Protein AF-A0A951MUX3-F1 (afdb_monomer)

Structure (mmCIF, N/CA/C/O backbone):
data_AF-A0A951MUX3-F1
#
_entry.id   AF-A0A951MUX3-F1
#
loop_
_atom_site.group_PDB
_atom_site.id
_atom_site.type_symbol
_atom_site.label_atom_id
_atom_site.label_alt_id
_atom_site.label_comp_id
_atom_site.label_asym_id
_atom_site.label_entity_id
_atom_site.label_seq_id
_atom_site.pdbx_PDB_ins_code
_atom_site.Cartn_x
_atom_site.Cartn_y
_atom_site.Cartn_z
_atom_site.occupancy
_atom_site.B_iso_or_equiv
_atom_site.auth_seq_id
_atom_site.auth_comp_id
_atom_site.auth_asym_id
_atom_site.auth_atom_id
_atom_site.pdbx_PDB_model_num
ATOM 1 N N . MET A 1 1 ? -2.150 24.973 8.796 1.00 54.66 1 MET A N 1
ATOM 2 C CA . MET A 1 1 ? -2.789 24.234 7.684 1.00 54.66 1 MET A CA 1
ATOM 3 C C . MET A 1 1 ? -3.829 23.296 8.290 1.00 54.66 1 MET A C 1
ATOM 5 O O . MET A 1 1 ? -3.521 22.700 9.310 1.00 54.66 1 MET A O 1
ATOM 9 N N . THR A 1 2 ? -5.065 23.242 7.786 1.00 74.38 2 THR A N 1
ATOM 10 C CA . THR A 1 2 ? -6.092 22.320 8.317 1.00 74.38 2 THR A CA 1
ATOM 11 C C . THR A 1 2 ? -5.824 20.893 7.819 1.00 74.38 2 THR A C 1
ATOM 13 O O . THR A 1 2 ? -5.332 20.745 6.703 1.00 74.38 2 THR A O 1
ATOM 16 N N . ALA A 1 3 ? -6.151 19.857 8.604 1.00 73.88 3 ALA A N 1
ATOM 17 C CA . ALA A 1 3 ? -5.899 18.445 8.256 1.00 73.88 3 ALA A CA 1
ATOM 18 C C . ALA A 1 3 ? -6.408 18.071 6.847 1.00 73.88 3 ALA A C 1
ATOM 20 O O . ALA A 1 3 ? -5.709 17.445 6.061 1.00 73.88 3 ALA A O 1
ATOM 21 N N . THR A 1 4 ? -7.578 18.581 6.456 1.00 78.62 4 THR A N 1
ATOM 22 C CA . THR A 1 4 ? -8.155 18.387 5.115 1.00 78.62 4 THR A CA 1
ATOM 23 C C . THR A 1 4 ? -7.270 18.913 3.981 1.00 78.62 4 THR A C 1
ATOM 25 O O . THR A 1 4 ? -7.196 18.289 2.926 1.00 78.62 4 THR A O 1
ATOM 28 N N . LYS A 1 5 ? -6.585 20.050 4.175 1.00 85.00 5 LYS A N 1
ATOM 29 C CA . LYS A 1 5 ? -5.675 20.598 3.157 1.00 85.00 5 LYS A CA 1
ATOM 30 C C . LYS A 1 5 ? -4.464 19.694 2.965 1.00 85.00 5 LYS A C 1
ATOM 32 O O . LYS A 1 5 ? -4.023 19.523 1.837 1.00 85.00 5 LYS A O 1
ATOM 37 N N . LEU A 1 6 ? -3.952 19.110 4.049 1.00 86.25 6 LEU A N 1
ATOM 38 C CA . LEU A 1 6 ? -2.841 18.172 3.959 1.00 86.25 6 LEU A CA 1
ATOM 39 C C . LEU A 1 6 ? -3.254 16.892 3.229 1.00 86.25 6 LEU A C 1
ATOM 41 O O . LEU A 1 6 ? -2.537 16.480 2.321 1.00 86.25 6 LEU A O 1
ATOM 45 N N . ILE A 1 7 ? -4.428 16.337 3.559 1.00 87.44 7 ILE A N 1
ATOM 46 C CA . ILE A 1 7 ? -4.992 15.175 2.858 1.00 87.44 7 ILE A CA 1
ATOM 47 C C . ILE A 1 7 ? -5.084 15.453 1.355 1.00 87.44 7 ILE A C 1
ATOM 49 O O . ILE A 1 7 ? -4.588 14.668 0.555 1.00 87.44 7 ILE A O 1
ATOM 53 N N . ALA A 1 8 ? -5.629 16.604 0.958 1.00 90.25 8 ALA A N 1
ATOM 54 C CA . ALA A 1 8 ? -5.715 16.968 -0.454 1.00 90.25 8 ALA A CA 1
ATOM 55 C C . ALA A 1 8 ? -4.331 17.060 -1.125 1.00 90.25 8 ALA A C 1
ATOM 57 O O . ALA A 1 8 ? -4.140 16.515 -2.210 1.00 90.25 8 ALA A O 1
ATOM 58 N N . ILE A 1 9 ? -3.355 17.711 -0.479 1.00 92.38 9 ILE A N 1
ATOM 59 C CA . ILE A 1 9 ? -1.997 17.874 -1.024 1.00 92.38 9 ILE A CA 1
ATOM 60 C C . ILE A 1 9 ? -1.320 16.516 -1.229 1.00 92.38 9 ILE A C 1
ATOM 62 O O . ILE A 1 9 ? -0.823 16.251 -2.323 1.00 92.38 9 ILE A O 1
ATOM 66 N N . ARG A 1 10 ? -1.319 15.640 -0.217 1.00 93.06 10 ARG A N 1
ATOM 67 C CA . ARG A 1 10 ? -0.685 14.316 -0.328 1.00 93.06 10 ARG A CA 1
ATOM 68 C C . ARG A 1 10 ? -1.379 13.455 -1.392 1.00 93.06 10 ARG A C 1
ATOM 70 O O . ARG A 1 10 ? -0.703 12.863 -2.226 1.00 93.06 10 ARG A O 1
ATOM 77 N N . THR A 1 11 ? -2.715 13.485 -1.469 1.00 94.00 11 THR A N 1
ATOM 78 C CA . THR A 1 11 ? -3.472 12.791 -2.523 1.00 94.00 11 THR A CA 1
ATOM 79 C C . THR A 1 11 ? -3.066 13.281 -3.914 1.00 94.00 11 THR A C 1
ATOM 81 O O . THR A 1 11 ? -2.814 12.460 -4.791 1.00 94.00 11 THR A O 1
ATOM 84 N N . VAL A 1 12 ? -2.932 14.595 -4.122 1.00 96.00 12 VAL A N 1
ATOM 85 C CA . VAL A 1 12 ? -2.476 15.153 -5.408 1.00 96.00 12 VAL A CA 1
ATOM 86 C C . VAL A 1 12 ? -1.049 14.711 -5.739 1.00 96.00 12 VAL A C 1
ATOM 88 O O . VAL A 1 12 ? -0.798 14.313 -6.873 1.00 96.00 12 VAL A O 1
ATOM 91 N N . ILE A 1 13 ? -0.129 14.722 -4.768 1.00 97.00 13 ILE A N 1
ATOM 92 C CA . ILE A 1 13 ? 1.251 14.241 -4.960 1.00 97.00 13 ILE A CA 1
ATOM 93 C C . ILE A 1 13 ? 1.254 12.771 -5.390 1.00 97.00 13 ILE A C 1
ATOM 95 O O . ILE A 1 13 ? 1.943 12.411 -6.344 1.00 97.00 13 ILE A O 1
ATOM 99 N N . ALA A 1 14 ? 0.472 11.921 -4.725 1.00 97.19 14 ALA A N 1
ATOM 100 C CA . ALA A 1 14 ? 0.417 10.504 -5.055 1.00 97.19 14 ALA A CA 1
ATOM 101 C C . ALA A 1 14 ? -0.244 10.233 -6.416 1.00 97.19 14 ALA A C 1
ATOM 103 O O . ALA A 1 14 ? 0.233 9.374 -7.155 1.00 97.19 14 ALA A O 1
ATOM 104 N N . LEU A 1 15 ? -1.291 10.980 -6.784 1.00 97.69 15 LEU A N 1
ATOM 105 C CA . LEU A 1 15 ? -1.901 10.900 -8.117 1.00 97.69 15 LEU A CA 1
ATOM 106 C C . LEU A 1 15 ? -0.944 11.384 -9.209 1.00 97.69 15 LEU A C 1
ATOM 108 O O . LEU A 1 15 ? -0.840 10.747 -10.253 1.00 97.69 15 LEU A O 1
ATOM 112 N N . ALA A 1 16 ? -0.200 12.465 -8.965 1.00 97.94 16 ALA A N 1
ATOM 113 C CA . ALA A 1 16 ? 0.865 12.894 -9.865 1.00 97.94 16 ALA A CA 1
ATOM 114 C C . ALA A 1 16 ? 1.928 11.794 -10.006 1.00 97.94 16 ALA A C 1
ATOM 116 O O . ALA A 1 16 ? 2.340 11.489 -11.122 1.00 97.94 16 ALA A O 1
ATOM 117 N N . GLY A 1 17 ? 2.300 11.139 -8.901 1.00 98.19 17 GLY A N 1
ATOM 118 C CA . GLY A 1 17 ? 3.167 9.961 -8.902 1.00 98.19 17 GLY A CA 1
ATOM 119 C C . GLY A 1 17 ? 2.631 8.82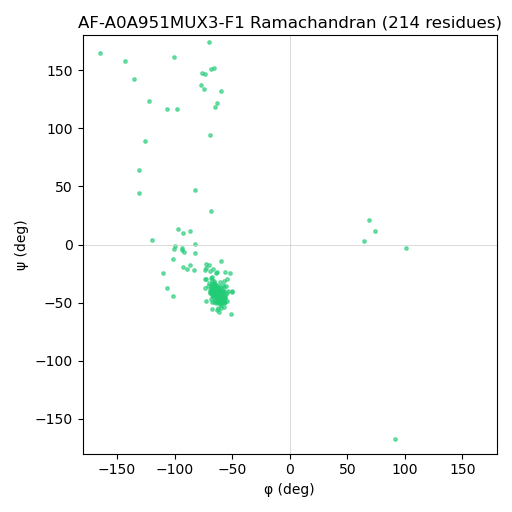8 -9.773 1.00 98.19 17 GLY A C 1
ATOM 120 O O . GLY A 1 17 ? 3.374 8.294 -10.589 1.00 98.19 17 GLY A O 1
ATOM 121 N N . ALA A 1 18 ? 1.341 8.508 -9.664 1.00 98.19 18 ALA A N 1
ATOM 122 C CA . ALA A 1 18 ? 0.678 7.502 -10.491 1.00 98.19 18 ALA A CA 1
ATOM 123 C C . ALA A 1 18 ? 0.702 7.861 -11.990 1.00 98.19 18 ALA A C 1
ATOM 125 O O . ALA A 1 18 ? 1.036 7.015 -12.818 1.00 98.19 18 ALA A O 1
ATOM 126 N N . CYS A 1 19 ? 0.416 9.117 -12.346 1.00 98.19 19 CYS A N 1
ATOM 127 C CA . CYS A 1 19 ? 0.498 9.587 -13.731 1.00 98.19 19 CYS A CA 1
ATOM 128 C C . CYS A 1 19 ? 1.931 9.507 -14.273 1.00 98.19 19 CYS A C 1
ATOM 130 O O . CYS A 1 19 ? 2.145 8.989 -15.366 1.00 98.19 19 CYS A O 1
ATOM 132 N N . VAL A 1 20 ? 2.911 9.982 -13.497 1.00 98.19 20 VAL A N 1
ATOM 133 C CA . VAL A 1 20 ? 4.338 9.929 -13.852 1.00 98.19 20 VAL A CA 1
ATOM 134 C C . VAL A 1 20 ? 4.804 8.485 -14.027 1.00 98.19 20 VAL A C 1
ATOM 136 O O . VAL A 1 20 ? 5.550 8.198 -14.961 1.00 98.19 20 VAL A O 1
ATOM 139 N N . TYR A 1 21 ? 4.319 7.565 -13.188 1.00 98.44 21 TYR A N 1
ATOM 140 C CA . TYR A 1 21 ? 4.677 6.150 -13.255 1.00 98.44 21 TYR A CA 1
ATOM 141 C C . TYR A 1 21 ? 4.372 5.526 -14.623 1.00 98.44 21 TYR A C 1
ATOM 143 O O . TYR A 1 21 ? 5.135 4.699 -15.116 1.00 98.44 21 TYR A O 1
ATOM 151 N N . LEU A 1 22 ? 3.266 5.937 -15.247 1.00 97.38 22 LEU A N 1
ATOM 152 C CA . LEU A 1 22 ? 2.794 5.396 -16.521 1.00 97.38 22 LEU A CA 1
ATOM 153 C C . LEU A 1 22 ? 3.475 6.010 -17.757 1.00 97.38 22 LEU A C 1
ATOM 155 O O . LEU A 1 22 ? 3.254 5.515 -18.858 1.00 97.38 22 LEU A O 1
ATOM 159 N N . ILE A 1 23 ? 4.297 7.060 -17.611 1.00 97.88 23 ILE A N 1
ATOM 160 C CA . ILE A 1 23 ? 4.944 7.731 -18.755 1.00 97.88 23 ILE A CA 1
ATOM 161 C C . ILE A 1 23 ? 5.974 6.813 -19.422 1.00 97.88 23 ILE A C 1
ATOM 163 O O . ILE A 1 23 ? 6.000 6.683 -20.643 1.00 97.88 23 ILE A O 1
ATOM 167 N N . SER A 1 24 ? 6.858 6.205 -18.629 1.00 96.81 24 SER A N 1
ATOM 168 C CA . SER A 1 24 ? 7.852 5.240 -19.105 1.00 96.81 24 SER A CA 1
ATOM 169 C C . SER A 1 24 ? 8.446 4.451 -17.932 1.00 96.81 24 SER A C 1
ATOM 171 O O . SER A 1 24 ? 8.348 4.901 -16.784 1.00 96.81 24 SER A O 1
ATOM 173 N N . PRO A 1 25 ? 9.132 3.318 -18.183 1.00 96.25 25 PRO A N 1
ATOM 174 C CA . PRO A 1 25 ? 9.818 2.582 -17.122 1.00 96.25 25 PRO A CA 1
ATOM 175 C C . PRO A 1 25 ? 10.852 3.421 -16.360 1.00 96.25 25 PRO A C 1
ATOM 177 O O . PRO A 1 25 ? 11.010 3.231 -15.159 1.00 96.25 25 PRO A O 1
ATOM 180 N N . ALA A 1 26 ? 11.499 4.399 -17.006 1.00 95.56 26 ALA A N 1
ATOM 181 C CA . ALA A 1 26 ? 12.424 5.310 -16.330 1.00 95.56 26 ALA A CA 1
ATOM 182 C C . ALA A 1 26 ? 11.703 6.243 -15.338 1.00 95.56 26 ALA A C 1
ATOM 184 O O . ALA A 1 26 ? 12.148 6.426 -14.203 1.00 95.56 26 ALA A O 1
ATOM 185 N N . TYR A 1 27 ? 10.546 6.786 -15.731 1.00 97.88 27 TYR A N 1
ATOM 186 C CA . TYR A 1 27 ? 9.738 7.649 -14.864 1.00 97.88 27 TYR A CA 1
ATOM 187 C C . TYR A 1 27 ? 9.013 6.885 -13.744 1.00 97.88 27 TYR A C 1
ATOM 189 O O . TYR A 1 27 ? 8.646 7.499 -12.741 1.00 97.88 27 TYR A O 1
ATOM 197 N N . ALA A 1 28 ? 8.879 5.558 -13.839 1.00 97.88 28 ALA A N 1
ATOM 198 C CA . ALA A 1 28 ? 8.331 4.718 -12.770 1.00 97.88 28 ALA A CA 1
ATOM 199 C C . ALA A 1 28 ? 9.070 4.891 -11.431 1.00 97.88 28 ALA A C 1
ATOM 201 O O . ALA A 1 28 ? 8.433 4.917 -10.374 1.00 97.88 28 ALA A O 1
ATOM 202 N N . LEU A 1 29 ? 10.392 5.107 -11.466 1.00 97.81 29 LEU A N 1
ATOM 203 C CA . LEU A 1 29 ? 11.191 5.405 -10.272 1.00 97.81 29 LEU A CA 1
ATOM 204 C C . LEU A 1 29 ? 10.756 6.717 -9.605 1.00 97.81 29 LEU A C 1
ATOM 206 O O . LEU A 1 29 ? 10.575 6.773 -8.391 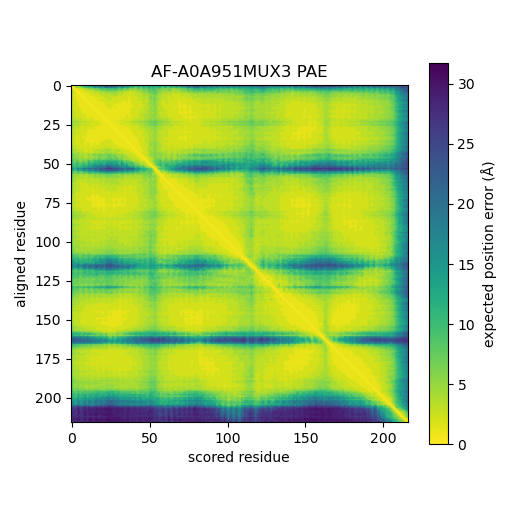1.00 97.81 29 LEU A O 1
ATOM 210 N N . LEU A 1 30 ? 10.523 7.771 -10.390 1.00 98.25 30 LEU A N 1
ATOM 211 C CA . LEU A 1 30 ? 10.003 9.031 -9.859 1.00 98.25 30 LEU A CA 1
ATOM 212 C C . LEU A 1 30 ? 8.568 8.863 -9.340 1.00 98.25 30 LEU A C 1
ATOM 214 O O . LEU A 1 30 ? 8.233 9.383 -8.276 1.00 98.25 30 LEU A O 1
ATOM 218 N N . GLY A 1 31 ? 7.737 8.094 -10.047 1.00 98.25 31 GLY A N 1
ATOM 219 C CA . GLY A 1 31 ? 6.368 7.796 -9.631 1.00 98.25 31 GLY A CA 1
ATOM 220 C C . GLY A 1 31 ? 6.299 7.118 -8.259 1.00 98.25 31 GLY A C 1
ATOM 221 O O . GLY A 1 31 ? 5.536 7.556 -7.392 1.00 98.25 31 GLY A O 1
ATOM 222 N N . ILE A 1 32 ? 7.139 6.102 -8.020 1.00 97.94 32 ILE A N 1
ATOM 223 C CA . ILE A 1 32 ? 7.185 5.425 -6.716 1.00 97.94 32 ILE A CA 1
ATOM 224 C C . ILE A 1 32 ? 7.791 6.310 -5.618 1.00 97.94 32 ILE A C 1
ATOM 226 O O . ILE A 1 32 ? 7.330 6.262 -4.477 1.00 97.94 32 ILE A O 1
ATOM 230 N N . LEU A 1 33 ? 8.760 7.171 -5.949 1.00 97.94 33 LEU A N 1
ATOM 231 C CA . LEU A 1 33 ? 9.311 8.150 -5.007 1.00 97.94 33 LEU A CA 1
ATOM 232 C C . LEU A 1 33 ? 8.258 9.172 -4.562 1.00 97.94 33 LEU A C 1
ATOM 234 O O . LEU A 1 33 ? 8.187 9.492 -3.377 1.00 97.94 33 LEU A O 1
ATOM 238 N N . LEU A 1 34 ? 7.404 9.644 -5.473 1.00 98.06 34 LEU A N 1
ATOM 239 C CA . LEU A 1 34 ? 6.299 10.550 -5.140 1.00 98.06 34 LEU A CA 1
ATOM 240 C C . LEU A 1 34 ? 5.253 9.873 -4.241 1.00 98.06 34 LEU A C 1
ATOM 242 O O . LEU A 1 34 ? 4.793 10.486 -3.275 1.00 98.06 34 LEU A O 1
ATOM 246 N N . LEU A 1 35 ? 4.927 8.599 -4.488 1.00 97.38 35 LEU A N 1
ATOM 247 C CA . LEU A 1 35 ? 4.067 7.820 -3.588 1.00 97.38 35 LEU A CA 1
ATOM 248 C C . LEU A 1 35 ? 4.691 7.667 -2.193 1.00 97.38 35 LEU A C 1
ATOM 250 O O . LEU A 1 35 ? 4.012 7.862 -1.179 1.00 97.38 35 LEU A O 1
ATOM 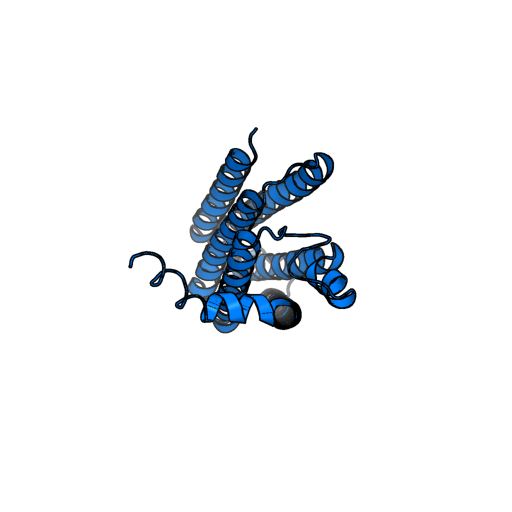254 N N . ALA A 1 36 ? 5.982 7.332 -2.132 1.00 95.81 36 ALA A N 1
ATOM 255 C CA . ALA A 1 36 ? 6.709 7.210 -0.873 1.00 95.81 36 ALA A CA 1
ATOM 256 C C . ALA A 1 36 ? 6.718 8.546 -0.115 1.00 95.81 36 ALA A C 1
ATOM 258 O O . ALA A 1 36 ? 6.416 8.576 1.076 1.00 95.81 36 ALA A O 1
ATOM 259 N N . PHE A 1 37 ? 6.967 9.657 -0.811 1.00 95.56 37 PHE A N 1
ATOM 260 C CA . PHE A 1 37 ? 6.942 10.998 -0.232 1.00 95.56 37 PHE A CA 1
ATOM 261 C C . PHE A 1 37 ? 5.557 11.375 0.310 1.00 95.56 37 PHE A C 1
ATOM 263 O O . PHE A 1 37 ? 5.450 11.824 1.450 1.00 95.56 37 PHE A O 1
ATOM 270 N N . SER A 1 38 ? 4.486 11.111 -0.446 1.00 94.31 38 SER A N 1
ATOM 271 C CA . SER A 1 38 ? 3.105 11.288 0.027 1.00 94.31 38 SER A CA 1
ATOM 272 C C . SER A 1 38 ? 2.826 10.491 1.308 1.00 94.31 38 SER A C 1
ATOM 274 O O . SER A 1 38 ? 2.219 11.010 2.243 1.00 94.31 38 SER A O 1
ATOM 276 N N . THR A 1 39 ? 3.288 9.240 1.366 1.00 91.06 39 THR A N 1
ATOM 277 C CA . THR A 1 39 ? 3.104 8.359 2.534 1.00 91.06 39 THR A CA 1
ATOM 278 C C . THR A 1 39 ? 3.915 8.839 3.744 1.00 91.06 39 THR A C 1
ATOM 280 O O . THR A 1 39 ? 3.462 8.739 4.881 1.00 91.06 39 THR A O 1
ATOM 283 N N . LEU A 1 40 ? 5.110 9.391 3.523 1.00 91.06 40 LEU A N 1
ATOM 284 C CA . LEU A 1 40 ? 5.930 9.964 4.592 1.00 91.06 40 LEU A CA 1
ATOM 285 C C . LEU A 1 40 ? 5.285 11.215 5.195 1.00 91.06 40 LEU A C 1
ATOM 287 O O . LEU A 1 40 ? 5.293 11.366 6.415 1.00 91.06 40 LEU A O 1
ATOM 291 N N . ILE A 1 41 ? 4.705 12.086 4.363 1.00 90.62 41 ILE A N 1
ATOM 292 C CA . ILE A 1 41 ? 3.978 13.275 4.829 1.00 90.62 41 ILE A CA 1
ATOM 293 C C . ILE A 1 41 ? 2.835 12.879 5.772 1.00 90.62 41 ILE A C 1
ATOM 295 O O . ILE A 1 41 ? 2.701 13.474 6.840 1.00 90.62 41 ILE A O 1
ATOM 299 N N . ASP A 1 42 ? 2.048 11.868 5.395 1.00 86.00 42 ASP A N 1
ATOM 300 C CA . ASP A 1 42 ? 0.984 11.323 6.244 1.00 86.00 42 ASP A CA 1
ATOM 301 C C . ASP A 1 42 ? 1.517 10.836 7.594 1.00 86.00 42 ASP A C 1
ATOM 303 O O . ASP A 1 42 ? 1.031 11.217 8.661 1.00 86.00 42 ASP A O 1
ATOM 307 N N . TRP A 1 43 ? 2.578 10.030 7.549 1.00 83.75 43 TRP A N 1
ATOM 308 C CA . TRP A 1 43 ? 3.151 9.464 8.757 1.00 83.75 43 TRP A CA 1
ATOM 309 C C . TRP A 1 43 ? 3.633 10.544 9.733 1.00 83.75 43 TRP A C 1
ATOM 311 O O . TRP A 1 43 ? 3.404 10.427 10.942 1.00 83.75 43 TRP A O 1
ATOM 321 N N . PHE A 1 44 ? 4.249 11.616 9.224 1.00 83.69 44 PHE A N 1
ATOM 322 C CA . PHE A 1 44 ? 4.632 12.762 10.046 1.00 83.69 44 PHE A CA 1
ATOM 323 C C . PHE A 1 44 ? 3.416 13.476 10.644 1.00 83.69 44 PHE A C 1
ATOM 325 O O . PHE A 1 44 ? 3.422 13.753 11.845 1.00 83.69 44 PHE A O 1
ATOM 332 N N . ASP A 1 45 ? 2.362 13.740 9.867 1.00 79.56 45 ASP A N 1
ATOM 333 C CA . ASP A 1 45 ? 1.153 14.402 10.384 1.00 79.56 45 ASP A CA 1
ATOM 334 C C . ASP A 1 45 ? 0.473 13.586 11.480 1.00 79.56 45 ASP A C 1
ATOM 336 O O . ASP A 1 45 ? 0.115 14.137 12.520 1.00 79.56 45 ASP A O 1
ATOM 340 N N . GLY A 1 46 ? 0.402 12.262 11.316 1.00 74.31 46 GLY A N 1
ATOM 341 C CA . GLY A 1 46 ? -0.124 11.361 12.338 1.00 74.31 46 GLY A CA 1
ATOM 342 C C . GLY A 1 46 ? 0.623 11.468 13.672 1.00 74.31 46 GLY A C 1
ATOM 343 O O . GLY A 1 46 ? -0.006 11.487 14.732 1.00 74.31 46 GLY A O 1
ATOM 344 N N . ILE A 1 47 ? 1.955 11.610 13.636 1.00 75.94 47 ILE A N 1
ATOM 345 C CA . ILE A 1 47 ? 2.778 11.813 14.841 1.00 75.94 47 ILE A CA 1
ATOM 346 C C . ILE A 1 47 ? 2.471 13.170 15.494 1.00 75.94 47 ILE A C 1
ATOM 348 O O . ILE A 1 47 ? 2.312 13.243 16.714 1.00 75.94 47 ILE A O 1
ATOM 352 N N . PHE A 1 48 ? 2.361 14.245 14.710 1.00 73.31 48 PHE A N 1
ATOM 353 C CA . PHE A 1 48 ? 2.068 15.582 15.242 1.00 73.31 48 PHE A CA 1
ATOM 354 C C . PHE A 1 48 ? 0.614 15.739 15.716 1.00 73.31 48 PHE A C 1
ATOM 356 O O . PHE A 1 48 ? 0.347 16.520 16.633 1.00 73.31 48 PHE A O 1
ATOM 363 N N . ALA A 1 49 ? -0.333 15.015 15.121 1.00 69.38 49 ALA A N 1
ATOM 364 C CA . ALA A 1 49 ? -1.742 15.028 15.503 1.00 69.38 49 ALA A CA 1
ATOM 365 C C . ALA A 1 49 ? -1.993 14.280 16.823 1.00 69.38 49 ALA A C 1
ATOM 367 O O . ALA A 1 49 ? -2.786 14.750 17.643 1.00 69.38 49 ALA A O 1
ATOM 368 N N . GLU A 1 50 ? -1.282 13.170 17.069 1.00 66.06 50 GLU A N 1
ATOM 369 C CA . GLU A 1 50 ? -1.336 12.406 18.329 1.00 66.06 50 GLU A CA 1
ATOM 370 C C . GLU A 1 50 ? -0.960 13.289 19.536 1.00 66.06 50 GLU A C 1
ATOM 372 O O . GLU A 1 50 ? -1.581 13.204 20.593 1.00 66.06 50 GLU A O 1
ATOM 377 N N . GLN A 1 51 ? -0.034 14.234 19.346 1.00 62.78 51 GLN A N 1
ATOM 378 C CA . GLN A 1 51 ? 0.382 15.201 20.371 1.00 62.78 51 GLN A CA 1
ATOM 379 C C . GLN A 1 51 ? -0.667 16.285 20.665 1.00 62.78 51 GLN A C 1
ATOM 381 O O . GLN A 1 51 ? -0.612 16.926 21.713 1.00 62.78 51 GLN A O 1
ATOM 386 N N . LYS A 1 52 ? -1.619 16.514 19.752 1.00 61.88 52 LYS A N 1
ATOM 387 C CA . LYS A 1 52 ? -2.611 17.598 19.849 1.00 61.88 52 LYS A CA 1
ATOM 388 C C . LYS A 1 52 ? -3.976 17.146 20.361 1.00 61.88 52 LYS A C 1
ATOM 390 O O . LYS A 1 52 ? -4.852 17.991 20.472 1.00 61.88 52 LYS A O 1
ATOM 395 N N . GLY A 1 53 ? -4.186 15.856 20.644 1.00 58.41 53 GLY A N 1
ATOM 396 C CA . GLY A 1 53 ? -5.364 15.327 21.356 1.00 58.41 53 GLY A CA 1
ATOM 397 C C . GLY A 1 53 ? -6.737 15.485 20.677 1.00 58.41 53 GLY A C 1
ATOM 398 O O . GLY A 1 53 ? -7.747 15.104 21.259 1.00 58.41 53 GLY A O 1
ATOM 399 N N . HIS A 1 54 ? -6.812 16.037 19.464 1.00 51.03 54 HIS A N 1
ATOM 400 C CA . HIS A 1 54 ? -8.070 16.420 18.817 1.00 51.03 54 HIS A CA 1
ATOM 401 C C . HIS A 1 54 ? -8.197 15.772 17.432 1.00 51.03 54 HIS A C 1
ATOM 403 O O . HIS A 1 54 ? -7.834 16.374 16.422 1.00 51.03 54 HIS A O 1
ATOM 409 N N . THR A 1 55 ? -8.763 14.564 17.350 1.00 59.62 55 THR A N 1
ATOM 410 C CA . THR A 1 55 ? -9.162 13.976 16.059 1.00 59.62 55 THR A CA 1
ATOM 411 C C . THR A 1 55 ? -10.652 13.643 16.055 1.00 59.62 55 THR A C 1
ATOM 413 O O . THR A 1 55 ? -11.163 12.939 16.922 1.00 59.62 55 THR A O 1
ATOM 416 N N . LYS A 1 56 ? -11.388 14.192 15.079 1.00 68.69 56 LYS A N 1
ATOM 417 C CA . LYS A 1 56 ? -12.794 13.828 14.854 1.00 68.69 56 LYS A CA 1
ATOM 418 C C . LYS A 1 56 ? -12.840 12.433 14.206 1.00 68.69 56 LYS A C 1
ATOM 420 O O . LYS A 1 56 ? -12.142 12.248 13.206 1.00 68.69 56 LYS A O 1
ATOM 425 N N . PRO A 1 57 ? -13.691 11.494 14.668 1.00 71.94 57 PRO A N 1
ATOM 426 C CA . PRO A 1 57 ? -13.755 10.129 14.127 1.00 71.94 57 PRO A CA 1
ATOM 427 C C . PRO A 1 57 ? -13.952 10.067 12.605 1.00 71.94 57 PRO A C 1
ATOM 429 O O . PRO A 1 57 ? -13.286 9.294 11.921 1.00 71.94 57 PRO A O 1
ATOM 432 N N . PHE A 1 58 ? -14.802 10.943 12.058 1.00 75.94 58 PHE A N 1
ATOM 433 C CA . PHE A 1 58 ? -15.049 11.024 10.616 1.00 75.94 58 PHE A CA 1
ATOM 434 C C . PHE A 1 58 ? -13.835 11.529 9.816 1.00 75.94 58 PHE A C 1
ATOM 436 O O . PHE A 1 58 ? -13.598 11.069 8.704 1.00 75.94 58 PHE A O 1
ATOM 443 N N . GLY A 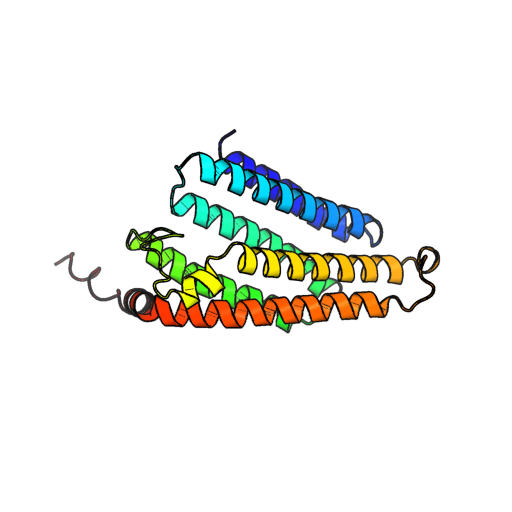1 59 ? -13.030 12.432 10.388 1.00 77.44 59 GLY A N 1
ATOM 444 C CA . GLY A 1 59 ? -11.806 12.918 9.746 1.00 77.44 59 GLY A CA 1
ATOM 445 C C . GLY A 1 59 ? -10.783 11.799 9.549 1.00 77.44 59 GLY A C 1
ATOM 446 O O . GLY A 1 59 ? -10.240 11.664 8.460 1.00 77.44 59 GLY A O 1
ATOM 447 N N . GLY A 1 60 ? -10.603 10.942 10.561 1.00 79.44 60 GLY A N 1
ATOM 448 C CA . GLY A 1 60 ? -9.740 9.760 10.453 1.00 79.44 60 GLY A CA 1
ATOM 449 C C . GLY A 1 60 ? -10.272 8.701 9.480 1.00 79.44 60 GLY A C 1
ATOM 450 O O . GLY A 1 60 ? -9.496 8.009 8.833 1.00 79.44 60 GLY A O 1
ATOM 451 N N . PHE A 1 61 ? -11.594 8.579 9.324 1.00 83.50 61 PHE A N 1
ATOM 452 C CA . PHE A 1 61 ? -12.170 7.710 8.293 1.00 83.50 61 PHE A CA 1
ATOM 453 C C . PHE A 1 61 ? -11.902 8.229 6.873 1.00 83.50 61 PHE A C 1
ATOM 455 O O . PHE A 1 61 ? -11.547 7.440 5.995 1.00 83.50 61 PHE A O 1
ATOM 462 N N . LEU A 1 62 ? -12.055 9.539 6.645 1.00 83.25 62 LEU A N 1
ATOM 463 C CA . LEU A 1 62 ? -11.770 10.160 5.349 1.00 83.25 62 LEU A CA 1
ATOM 464 C C . LEU A 1 62 ? -10.293 10.007 4.968 1.00 83.25 62 LEU A C 1
ATOM 466 O O . LEU A 1 62 ? -9.990 9.682 3.826 1.00 83.25 62 LEU A O 1
ATOM 470 N N . ASP A 1 63 ? -9.406 10.188 5.942 1.00 84.94 63 ASP A N 1
ATOM 471 C CA . ASP A 1 63 ? -7.964 9.993 5.814 1.00 84.94 63 ASP A CA 1
ATOM 472 C C . ASP A 1 63 ? -7.611 8.569 5.345 1.00 84.94 63 ASP A C 1
ATOM 474 O O . ASP A 1 63 ? -7.021 8.386 4.280 1.00 84.94 63 ASP A O 1
ATOM 478 N N . ILE A 1 64 ? -8.122 7.557 6.057 1.00 87.69 64 ILE A N 1
ATOM 479 C CA . ILE A 1 64 ? -7.977 6.138 5.693 1.00 87.69 64 ILE A CA 1
ATOM 480 C C . ILE A 1 64 ? -8.542 5.848 4.295 1.00 87.69 64 ILE A C 1
ATOM 482 O O . ILE A 1 64 ? -7.975 5.053 3.546 1.00 87.69 64 ILE A O 1
ATOM 486 N N . SER A 1 65 ? -9.684 6.447 3.954 1.00 89.38 65 SER A N 1
ATOM 487 C CA . SER A 1 65 ? -10.346 6.216 2.666 1.00 89.38 65 SER A CA 1
ATOM 488 C C . SER A 1 65 ? -9.546 6.817 1.510 1.00 89.38 65 SER A C 1
ATOM 490 O O . SER A 1 65 ? -9.395 6.171 0.475 1.00 89.38 65 SER A O 1
ATOM 492 N N . ALA A 1 66 ? -8.989 8.018 1.691 1.00 89.69 66 ALA A N 1
ATOM 493 C CA . ALA A 1 66 ? -8.129 8.659 0.700 1.00 89.69 66 ALA A CA 1
ATOM 494 C C . ALA A 1 66 ? -6.873 7.819 0.419 1.00 89.69 66 ALA A C 1
ATOM 496 O O . ALA A 1 66 ? -6.516 7.622 -0.744 1.00 89.69 66 ALA A O 1
ATOM 497 N N . ASP A 1 67 ? -6.260 7.253 1.460 1.00 90.75 67 ASP A N 1
ATOM 498 C CA . ASP A 1 67 ? -5.067 6.409 1.318 1.00 90.75 67 ASP A CA 1
ATOM 499 C C . ASP A 1 67 ? -5.357 5.126 0.544 1.00 90.75 67 ASP A C 1
ATOM 501 O O . ASP A 1 67 ? -4.570 4.713 -0.308 1.00 90.75 67 ASP A O 1
ATOM 505 N N . GLN A 1 68 ? -6.514 4.513 0.793 1.00 93.69 68 GLN A N 1
ATOM 506 C CA . GLN A 1 68 ? -6.943 3.330 0.052 1.00 93.69 68 GLN A CA 1
ATOM 507 C C . GLN A 1 68 ? -7.235 3.639 -1.413 1.00 93.69 68 GLN A C 1
ATOM 509 O O . GLN A 1 68 ? -6.855 2.847 -2.267 1.00 93.69 68 GLN A O 1
ATOM 514 N N . CYS A 1 69 ? -7.852 4.782 -1.725 1.00 94.00 69 CYS A N 1
ATOM 515 C CA . CYS A 1 69 ? -8.065 5.190 -3.114 1.00 94.00 69 CYS A CA 1
ATOM 516 C C . CYS A 1 69 ? -6.737 5.297 -3.875 1.00 94.00 69 CYS A C 1
ATOM 518 O O . CYS A 1 69 ? -6.615 4.749 -4.969 1.00 94.00 69 CYS A O 1
ATOM 520 N N . ILE A 1 70 ? -5.727 5.944 -3.283 1.00 95.88 70 ILE A N 1
ATOM 521 C CA . ILE A 1 70 ? -4.378 6.016 -3.862 1.00 95.88 70 ILE A CA 1
ATOM 522 C C . ILE A 1 70 ? -3.767 4.623 -4.017 1.00 95.88 70 ILE A C 1
ATOM 524 O O . ILE A 1 70 ? -3.182 4.311 -5.055 1.00 95.88 70 ILE A O 1
ATOM 528 N N . GLU A 1 71 ? -3.920 3.767 -3.008 1.00 96.00 71 GLU A N 1
ATOM 529 C CA . GLU A 1 71 ? -3.427 2.395 -3.069 1.00 96.00 71 GLU A CA 1
ATOM 530 C C . GLU A 1 71 ? -4.071 1.615 -4.226 1.00 96.00 71 GLU A C 1
ATOM 532 O O . GLU A 1 71 ? -3.375 0.925 -4.966 1.00 96.00 71 GLU A O 1
ATOM 537 N N . TYR A 1 72 ? -5.380 1.768 -4.438 1.00 96.81 72 TYR A N 1
ATOM 538 C CA . TYR A 1 72 ? -6.112 1.114 -5.524 1.00 96.81 72 TYR A CA 1
ATOM 539 C C . TYR A 1 72 ? -5.670 1.600 -6.906 1.00 96.81 72 TYR A C 1
ATOM 541 O O . TYR A 1 72 ? -5.603 0.795 -7.833 1.00 96.81 72 TYR A O 1
ATOM 549 N N . VAL A 1 73 ? -5.305 2.879 -7.043 1.00 98.00 73 VAL A N 1
ATOM 550 C CA . VAL A 1 73 ? -4.716 3.409 -8.283 1.00 98.00 73 VAL A CA 1
ATOM 551 C C . VAL A 1 73 ? -3.403 2.690 -8.605 1.00 98.00 73 VAL A C 1
ATOM 553 O O . VAL A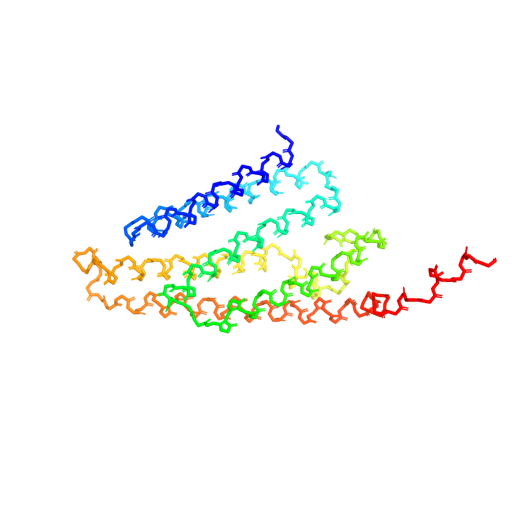 1 73 ? -3.247 2.177 -9.711 1.00 98.00 73 VAL A O 1
ATOM 556 N N . PHE A 1 74 ? -2.484 2.579 -7.641 1.00 98.12 74 PHE A N 1
ATOM 557 C CA . PHE A 1 74 ? -1.214 1.869 -7.852 1.00 98.12 74 PHE A CA 1
ATOM 558 C C . PHE A 1 74 ? -1.407 0.371 -8.090 1.00 98.12 74 PHE A C 1
ATOM 560 O O . PHE A 1 74 ? -0.739 -0.207 -8.945 1.00 98.12 74 PHE A O 1
ATOM 567 N N . TRP A 1 75 ? -2.365 -0.256 -7.407 1.00 98.19 75 TRP A N 1
ATOM 568 C CA . TRP A 1 75 ? -2.742 -1.632 -7.706 1.00 98.19 75 TRP A CA 1
ATOM 569 C C . TRP A 1 75 ? -3.225 -1.808 -9.146 1.00 98.19 75 TRP A C 1
ATOM 571 O O . TRP A 1 75 ? -2.802 -2.750 -9.813 1.00 98.19 75 TRP A O 1
ATOM 581 N N . GLY A 1 76 ? -4.060 -0.890 -9.639 1.00 98.19 76 GLY A N 1
ATOM 582 C CA . GLY A 1 76 ? -4.502 -0.871 -11.032 1.00 98.19 76 GLY A CA 1
ATOM 583 C C . GLY A 1 76 ? -3.335 -0.747 -12.011 1.00 98.19 76 GLY A C 1
ATOM 584 O O . GLY A 1 76 ? -3.285 -1.493 -12.985 1.00 98.19 76 GLY A O 1
ATOM 585 N N . ILE A 1 77 ? -2.360 0.119 -11.713 1.00 98.44 77 ILE A N 1
ATOM 586 C CA . ILE A 1 77 ? -1.126 0.262 -12.502 1.00 98.44 77 ILE A CA 1
ATOM 587 C C . ILE A 1 77 ? -0.350 -1.058 -12.545 1.00 98.44 77 ILE A C 1
ATOM 589 O O . ILE A 1 77 ? 0.004 -1.527 -13.624 1.00 98.44 77 ILE A O 1
ATOM 593 N N . PHE A 1 78 ? -0.110 -1.693 -11.397 1.00 98.38 78 PHE A N 1
ATOM 594 C CA . PHE A 1 78 ? 0.661 -2.937 -11.357 1.00 98.38 78 PHE A CA 1
ATOM 595 C C . PHE A 1 78 ? -0.057 -4.100 -12.043 1.00 98.38 78 PHE A C 1
ATOM 597 O O . PHE A 1 78 ? 0.601 -4.912 -12.689 1.00 98.38 78 PHE A O 1
ATOM 604 N N . ILE A 1 79 ? -1.387 -4.178 -11.943 1.00 98.31 79 ILE A N 1
ATOM 605 C CA . ILE A 1 79 ? 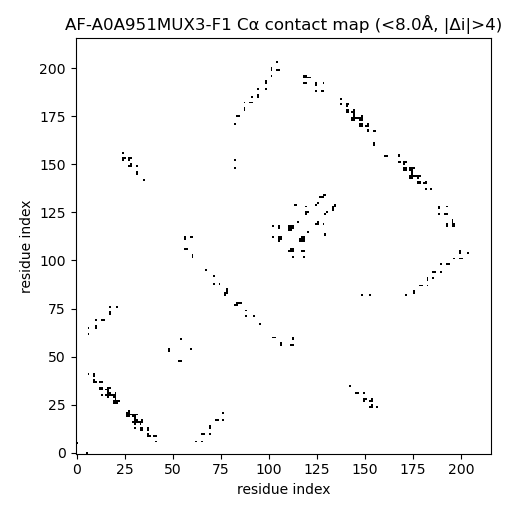-2.182 -5.160 -12.693 1.00 98.31 79 ILE A CA 1
ATOM 606 C C . ILE A 1 79 ? -2.078 -4.884 -14.195 1.00 98.31 79 ILE A C 1
ATOM 608 O O . ILE A 1 79 ? -1.817 -5.806 -14.962 1.00 98.31 79 ILE A O 1
ATOM 612 N N . HIS A 1 80 ? -2.262 -3.628 -14.613 1.00 98.00 80 HIS A N 1
ATOM 613 C CA . HIS A 1 80 ? -2.205 -3.225 -16.018 1.00 98.00 80 HIS A CA 1
ATOM 614 C C . HIS A 1 80 ? -0.857 -3.571 -16.663 1.00 98.00 80 HIS A C 1
ATOM 616 O O . HIS A 1 80 ? -0.824 -4.062 -17.788 1.00 98.00 80 HIS A O 1
ATOM 622 N N . LEU A 1 81 ? 0.238 -3.372 -15.927 1.00 97.31 81 LEU A N 1
ATOM 623 C CA . LEU A 1 81 ? 1.598 -3.695 -16.364 1.00 97.31 81 LEU A CA 1
ATOM 624 C C . LEU A 1 81 ? 1.971 -5.180 -16.179 1.00 97.31 81 LEU A C 1
ATOM 626 O O . LEU A 1 81 ? 3.098 -5.563 -16.483 1.00 97.31 81 LEU A O 1
ATOM 630 N N . GLY A 1 82 ? 1.068 -6.022 -15.662 1.00 97.25 82 GLY A N 1
ATOM 631 C CA . GLY A 1 82 ? 1.323 -7.451 -15.442 1.00 97.25 82 GLY A CA 1
ATOM 632 C C . GLY A 1 82 ? 2.345 -7.753 -14.339 1.00 97.25 82 GLY A C 1
ATOM 633 O O . GLY A 1 82 ? 2.937 -8.828 -14.321 1.00 97.25 82 GLY A O 1
ATOM 634 N N . LEU A 1 83 ? 2.566 -6.812 -13.419 1.00 97.38 83 LEU A N 1
ATOM 635 C CA . LEU A 1 83 ? 3.615 -6.881 -12.400 1.00 97.38 83 LEU A CA 1
ATOM 636 C C . LEU A 1 83 ? 3.195 -7.623 -11.126 1.00 97.38 83 LEU A C 1
ATOM 638 O O . LEU A 1 83 ? 4.044 -8.008 -10.325 1.00 97.38 83 LEU A O 1
ATOM 642 N N . VAL A 1 84 ? 1.890 -7.798 -10.904 1.00 97.56 84 VAL A N 1
ATOM 643 C CA . VAL A 1 84 ? 1.355 -8.479 -9.717 1.00 97.56 84 VAL A CA 1
ATOM 644 C C . VAL A 1 84 ? 0.246 -9.463 -10.083 1.00 97.56 84 VAL A C 1
ATOM 646 O O . VAL A 1 84 ? -0.597 -9.154 -10.928 1.00 97.56 84 VAL A O 1
ATOM 649 N N . PRO A 1 85 ? 0.175 -10.627 -9.414 1.00 97.12 85 PRO A N 1
ATOM 650 C CA . PRO A 1 85 ? -0.966 -11.523 -9.539 1.00 97.12 85 PRO A CA 1
ATOM 651 C C . PRO A 1 85 ? -2.265 -10.836 -9.102 1.00 97.12 85 PRO A C 1
ATOM 653 O O . PRO A 1 85 ? -2.338 -10.280 -8.006 1.00 97.12 85 PRO A O 1
ATOM 656 N N . LEU A 1 86 ? -3.316 -10.951 -9.920 1.00 97.38 86 LEU A N 1
ATOM 657 C CA . LEU A 1 86 ? -4.613 -10.293 -9.701 1.00 97.38 86 LEU A CA 1
ATOM 658 C C . LEU A 1 86 ? -5.245 -10.596 -8.331 1.00 97.38 86 LEU A C 1
ATOM 660 O O . LEU A 1 86 ? -5.966 -9.767 -7.778 1.00 97.38 86 LEU A O 1
ATOM 664 N N . TRP A 1 87 ? -4.984 -11.773 -7.763 1.00 97.94 87 TRP A N 1
ATOM 665 C CA . TRP A 1 87 ? -5.591 -12.167 -6.495 1.00 97.94 87 TRP A CA 1
ATOM 666 C C . TRP A 1 87 ? -5.127 -11.296 -5.315 1.00 97.94 87 TRP A C 1
ATOM 668 O O . TRP A 1 87 ? -5.925 -11.071 -4.405 1.00 97.94 87 TRP A O 1
ATOM 678 N N . ILE A 1 88 ? -3.888 -10.772 -5.325 1.00 97.69 88 ILE A N 1
ATOM 679 C CA . ILE A 1 88 ? -3.350 -9.987 -4.199 1.00 97.69 88 ILE A CA 1
ATOM 680 C C . ILE A 1 88 ? -4.106 -8.657 -4.063 1.00 97.69 88 ILE A C 1
ATOM 682 O O . ILE A 1 88 ? -4.674 -8.415 -2.992 1.00 97.69 88 ILE A O 1
ATOM 686 N N . PRO A 1 89 ? -4.193 -7.808 -5.109 1.00 97.31 89 PRO A N 1
ATOM 687 C CA . PRO A 1 89 ? -4.929 -6.556 -4.998 1.00 97.31 89 PRO A CA 1
ATOM 688 C C . PRO A 1 89 ? -6.419 -6.774 -4.745 1.00 97.31 89 PRO A C 1
ATOM 690 O O . PRO A 1 89 ? -6.998 -6.091 -3.904 1.00 97.31 89 PRO A O 1
ATOM 693 N N . MET A 1 90 ? -7.037 -7.760 -5.409 1.00 97.25 90 MET A N 1
ATOM 694 C CA . MET A 1 90 ? -8.460 -8.063 -5.223 1.00 97.25 90 MET A CA 1
ATOM 695 C C . MET A 1 90 ? -8.775 -8.450 -3.778 1.00 97.25 90 MET A C 1
ATOM 697 O O . MET A 1 90 ? -9.733 -7.938 -3.196 1.00 97.25 90 MET A O 1
ATOM 701 N N . PHE A 1 91 ? -7.941 -9.298 -3.170 1.00 97.44 91 PHE A N 1
ATOM 702 C CA . PHE A 1 91 ? -8.072 -9.654 -1.762 1.00 97.44 91 PHE A CA 1
ATOM 703 C C . PHE A 1 91 ? -7.995 -8.415 -0.857 1.00 97.44 91 PHE A C 1
ATOM 705 O O . PHE A 1 91 ? -8.852 -8.229 0.011 1.00 97.44 91 PHE A O 1
ATOM 712 N N . ILE A 1 92 ? -7.001 -7.546 -1.075 1.00 95.88 92 ILE A N 1
ATOM 713 C CA . ILE A 1 92 ? -6.796 -6.336 -0.267 1.00 95.88 92 ILE A CA 1
ATOM 714 C C . ILE A 1 92 ? -7.980 -5.371 -0.408 1.00 95.88 92 ILE A C 1
ATOM 716 O O . ILE A 1 92 ? -8.490 -4.901 0.611 1.00 95.88 92 ILE A O 1
ATOM 720 N N . VAL A 1 93 ? -8.457 -5.119 -1.631 1.00 95.31 93 VAL A N 1
ATOM 721 C CA . VAL A 1 93 ? -9.602 -4.236 -1.921 1.00 95.31 93 VAL A CA 1
ATOM 722 C C . VAL A 1 93 ? -10.870 -4.730 -1.225 1.00 95.31 93 VAL A C 1
ATOM 724 O O . VAL A 1 93 ? -11.508 -3.973 -0.488 1.00 95.31 93 VAL A O 1
ATOM 727 N N . VAL A 1 94 ? -11.230 -6.005 -1.412 1.00 95.19 94 VAL A N 1
ATOM 728 C CA . VAL A 1 94 ? -12.441 -6.596 -0.817 1.00 95.19 94 VAL A CA 1
ATOM 729 C C . VAL A 1 94 ? -12.379 -6.526 0.705 1.00 95.19 94 VAL A C 1
ATOM 731 O O . VAL A 1 94 ? -13.305 -6.035 1.356 1.00 95.19 94 VAL A O 1
ATOM 734 N N . ARG A 1 95 ? -11.257 -6.954 1.289 1.00 94.06 95 ARG A N 1
ATOM 735 C CA . ARG A 1 95 ? -11.059 -6.944 2.738 1.00 94.06 95 ARG A CA 1
ATOM 736 C C . ARG A 1 95 ? -11.102 -5.524 3.302 1.00 94.06 95 ARG A C 1
ATOM 738 O O . ARG A 1 95 ? -11.734 -5.304 4.332 1.00 94.06 95 ARG A O 1
ATOM 745 N N . ASN A 1 96 ? -10.435 -4.557 2.673 1.00 93.19 96 ASN A N 1
ATOM 746 C CA . ASN A 1 96 ? -10.415 -3.172 3.150 1.00 93.19 96 ASN A CA 1
ATOM 747 C C . ASN A 1 96 ? -11.798 -2.527 3.085 1.00 93.19 96 ASN A C 1
ATOM 749 O O . ASN A 1 96 ? -12.200 -1.866 4.043 1.00 93.19 96 ASN A O 1
ATOM 753 N N . THR A 1 97 ? -12.542 -2.796 2.013 1.00 92.06 97 THR A N 1
ATOM 754 C CA . THR A 1 97 ? -13.932 -2.355 1.859 1.00 92.06 97 THR A CA 1
ATOM 755 C C . THR A 1 97 ? -14.803 -2.923 2.978 1.00 92.06 97 THR A C 1
ATOM 757 O O . THR A 1 97 ? -15.488 -2.167 3.666 1.00 92.06 97 THR A O 1
ATOM 760 N N . PHE A 1 98 ? -14.704 -4.227 3.253 1.00 91.25 98 PHE A N 1
ATOM 761 C CA . PHE A 1 98 ? -15.463 -4.868 4.329 1.00 91.25 98 PHE A CA 1
ATOM 762 C C . PHE A 1 98 ? -15.153 -4.273 5.711 1.00 91.25 98 PHE A C 1
ATOM 764 O O . PHE A 1 98 ? -16.058 -3.926 6.467 1.00 91.25 98 PHE A O 1
ATOM 771 N N . ILE A 1 99 ? -13.871 -4.079 6.037 1.00 90.81 99 ILE A N 1
ATOM 772 C CA . ILE A 1 99 ? -13.468 -3.464 7.310 1.00 90.81 99 ILE A CA 1
ATOM 773 C C . ILE A 1 99 ? -13.926 -2.002 7.411 1.00 90.81 99 ILE A C 1
ATOM 775 O O . ILE A 1 99 ? -14.272 -1.542 8.500 1.00 90.81 99 ILE A O 1
ATOM 779 N N . ASN A 1 100 ? -13.956 -1.260 6.305 1.00 89.75 100 ASN A N 1
ATOM 780 C CA . ASN A 1 100 ? -14.468 0.107 6.305 1.00 89.75 100 ASN A CA 1
ATOM 781 C C . ASN A 1 100 ? -15.968 0.175 6.581 1.00 89.75 100 ASN A C 1
ATOM 783 O O . ASN A 1 100 ? -16.381 1.068 7.315 1.00 89.75 100 ASN A O 1
ATOM 787 N N . LEU A 1 101 ? -16.763 -0.770 6.073 1.00 88.06 101 LEU A N 1
ATOM 788 C CA . LEU A 1 101 ? -18.186 -0.851 6.417 1.00 88.06 101 LEU A CA 1
ATOM 789 C C . LEU A 1 101 ? -18.372 -1.001 7.933 1.00 88.06 101 LEU A C 1
ATOM 791 O O . LEU A 1 101 ? -19.123 -0.241 8.538 1.00 88.06 101 LEU A O 1
ATOM 795 N N . LEU A 1 102 ? -17.595 -1.884 8.569 1.00 87.50 102 LEU A N 1
ATOM 796 C CA . LEU A 1 102 ? -17.617 -2.047 10.028 1.00 87.50 102 LEU A CA 1
ATOM 797 C C . LEU A 1 102 ? -17.220 -0.769 10.777 1.00 87.50 102 LEU A C 1
ATOM 799 O O . LEU A 1 102 ? -17.819 -0.435 11.798 1.00 87.50 102 LEU A O 1
ATOM 803 N N . ARG A 1 103 ? -16.217 -0.041 10.273 1.00 86.25 103 ARG A N 1
ATOM 804 C CA . ARG A 1 103 ? -15.781 1.240 10.851 1.00 86.25 103 ARG A CA 1
ATOM 805 C C . ARG A 1 103 ? -16.866 2.305 10.755 1.00 86.25 103 ARG A C 1
ATOM 807 O O . ARG A 1 103 ? -17.075 3.028 11.722 1.00 86.25 103 ARG A O 1
ATOM 814 N N . VAL A 1 104 ? -17.576 2.388 9.629 1.00 85.69 104 VAL A N 1
ATOM 815 C CA . VAL A 1 104 ? -18.706 3.316 9.472 1.00 85.69 104 VAL A CA 1
ATOM 816 C C . VAL A 1 104 ? -19.811 2.989 10.475 1.00 85.69 104 VAL A C 1
ATOM 818 O O . VAL A 1 104 ? -20.303 3.902 11.138 1.00 85.69 104 VAL A O 1
ATOM 821 N N . SER A 1 105 ? -20.157 1.711 10.652 1.00 85.50 105 SER A N 1
ATOM 822 C CA . SER A 1 105 ? -21.132 1.283 11.666 1.00 85.50 105 SER A CA 1
ATOM 823 C C . SER A 1 105 ? -20.691 1.655 13.083 1.00 85.50 105 SER A C 1
ATOM 825 O O . SER A 1 105 ? -21.475 2.211 13.847 1.00 85.50 105 SER A O 1
ATOM 827 N N . ALA A 1 106 ? -19.417 1.438 13.418 1.00 84.75 106 ALA A N 1
ATOM 828 C CA . ALA A 1 106 ? -18.860 1.822 14.714 1.00 84.75 106 ALA A CA 1
ATOM 829 C C . ALA A 1 106 ? -18.935 3.345 14.953 1.00 84.75 106 ALA A C 1
ATOM 831 O O . ALA A 1 106 ? -19.352 3.778 16.027 1.00 84.75 106 ALA A O 1
ATOM 832 N N . ILE A 1 107 ? -18.598 4.160 13.943 1.00 84.44 107 ILE A N 1
ATOM 833 C CA . ILE A 1 107 ? -18.695 5.628 14.015 1.00 84.44 107 ILE A CA 1
ATOM 834 C C . ILE A 1 107 ? -20.146 6.073 14.246 1.00 84.44 107 ILE A C 1
ATOM 836 O O . ILE A 1 107 ? -20.376 6.97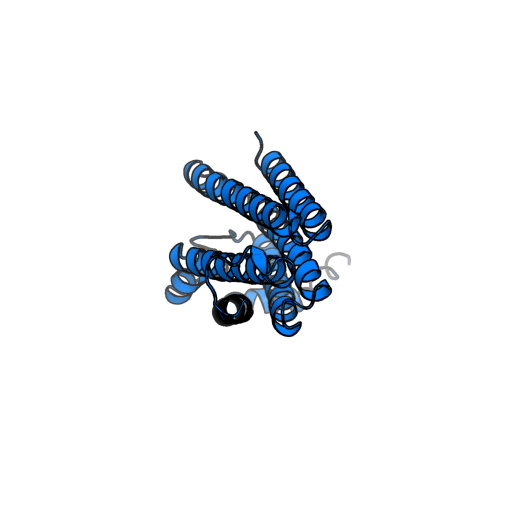4 15.052 1.00 84.44 107 ILE A O 1
ATOM 840 N N . ARG A 1 108 ? -21.127 5.444 13.579 1.00 83.31 108 ARG A N 1
ATOM 841 C CA . ARG A 1 108 ? -22.559 5.746 13.776 1.00 83.31 108 ARG A CA 1
ATOM 842 C C . ARG A 1 108 ? -23.021 5.488 15.210 1.00 83.31 108 ARG A C 1
ATOM 844 O O . ARG A 1 108 ? -23.861 6.224 15.710 1.00 83.31 108 ARG A O 1
ATOM 851 N N . LEU A 1 109 ? -22.433 4.497 15.876 1.00 81.69 109 LEU A N 1
ATOM 852 C CA . LEU A 1 109 ? -22.702 4.159 17.277 1.00 81.69 109 LEU A CA 1
ATOM 853 C C . LEU A 1 109 ? -21.848 4.963 18.276 1.00 81.69 109 LEU A C 1
ATOM 855 O O . LEU A 1 109 ? -21.796 4.628 19.456 1.00 81.69 109 LEU A O 1
ATOM 859 N N . GLY A 1 110 ? -21.149 6.008 17.821 1.00 80.38 110 GLY A N 1
ATOM 860 C CA . GLY A 1 110 ? -20.332 6.871 18.679 1.00 80.38 110 GLY A CA 1
ATOM 861 C C . GLY A 1 110 ? -19.024 6.236 19.159 1.00 80.38 110 GLY A C 1
ATOM 862 O O . GLY A 1 110 ? -18.369 6.791 20.043 1.00 80.38 110 GLY A O 1
ATOM 863 N N . MET A 1 111 ? -18.611 5.097 18.592 1.00 79.38 111 MET A N 1
ATOM 864 C CA . MET A 1 111 ? -17.348 4.457 18.960 1.00 79.38 111 MET A CA 1
ATOM 865 C C . MET A 1 111 ? -16.155 5.190 18.319 1.00 79.38 111 MET A C 1
ATOM 867 O O . MET A 1 111 ? -16.195 5.524 17.129 1.00 79.38 111 MET A O 1
ATOM 871 N N . PRO A 1 112 ? -15.057 5.420 19.060 1.00 70.94 112 PRO A N 1
ATOM 872 C CA . PRO A 1 112 ? -13.837 5.985 18.498 1.00 70.94 112 PRO A CA 1
ATOM 873 C C . PRO A 1 112 ? -13.149 4.998 17.541 1.00 70.94 112 PRO A C 1
ATOM 875 O O . PRO A 1 112 ? -13.207 3.781 17.713 1.00 70.94 112 PRO A O 1
ATOM 878 N N . MET A 1 113 ? -12.427 5.531 16.549 1.00 66.25 113 MET A N 1
ATOM 879 C CA . MET A 1 113 ? -11.706 4.722 15.550 1.00 66.25 113 MET A CA 1
ATOM 880 C C . MET A 1 113 ? -10.526 3.931 16.136 1.00 66.25 113 MET A C 1
ATOM 882 O O . MET A 1 113 ? -10.175 2.872 15.618 1.00 66.25 113 MET A O 1
ATOM 886 N N . PHE A 1 114 ? -9.922 4.429 17.217 1.00 64.19 114 PHE A N 1
ATOM 887 C CA . PHE A 1 114 ? -8.781 3.818 17.897 1.00 64.19 114 PHE A CA 1
ATOM 888 C C . PHE A 1 114 ? -8.897 4.017 19.417 1.00 64.19 114 PHE A C 1
ATOM 890 O O . PHE A 1 114 ? -9.567 4.940 19.872 1.00 64.19 114 PHE A O 1
ATOM 897 N N . GLY A 1 115 ? -8.219 3.175 20.202 1.00 64.31 115 GLY A N 1
ATOM 898 C CA . GLY A 1 115 ? -8.129 3.324 21.661 1.00 64.31 115 GLY A CA 1
ATOM 899 C C . GLY A 1 115 ? -9.206 2.579 22.459 1.00 64.31 115 GLY A C 1
ATOM 900 O O . GLY A 1 115 ? -9.897 1.692 21.945 1.00 64.31 115 GLY A O 1
ATOM 901 N N . SER A 1 116 ? -9.301 2.902 23.753 1.00 54.69 116 SER A N 1
ATOM 902 C CA . SER A 1 116 ? -10.274 2.322 24.686 1.00 54.69 116 SER A CA 1
ATOM 903 C C . SER A 1 116 ? -11.697 2.707 24.275 1.00 54.69 116 SER A C 1
ATOM 905 O O . SER A 1 116 ? -12.024 3.888 24.234 1.00 54.69 116 SER A O 1
ATOM 907 N N . GLY A 1 117 ? -12.527 1.710 23.955 1.00 61.59 117 GLY A N 1
ATOM 908 C CA . GLY A 1 117 ? -13.893 1.909 23.453 1.00 61.59 117 GLY A CA 1
ATOM 909 C C . GLY A 1 117 ? -14.050 1.755 21.936 1.00 61.59 117 GLY A C 1
ATOM 910 O O . GLY A 1 117 ? -15.171 1.820 21.444 1.00 61.59 117 GLY A O 1
ATOM 911 N N . SER A 1 118 ? -12.960 1.518 21.194 1.00 71.56 118 SER A N 1
ATOM 912 C CA . SER A 1 118 ? -13.036 1.153 19.772 1.00 71.56 118 SER A CA 1
ATOM 913 C C . SER A 1 118 ? -13.608 -0.257 19.561 1.00 71.56 118 SER A C 1
ATOM 915 O O . SER A 1 118 ? -13.811 -1.023 20.506 1.00 71.56 118 SER A O 1
ATOM 917 N N . MET A 1 119 ? -13.820 -0.631 18.296 1.00 79.50 119 MET A N 1
ATOM 918 C CA . MET A 1 119 ? -14.340 -1.948 17.897 1.00 79.50 119 MET A CA 1
ATOM 919 C C . MET A 1 119 ? -13.474 -3.146 18.346 1.00 79.50 119 MET A C 1
ATOM 921 O O . MET A 1 119 ? -13.939 -4.279 18.305 1.00 79.50 119 MET A O 1
ATOM 925 N N . ILE A 1 120 ? -12.227 -2.911 18.777 1.00 84.06 120 ILE A N 1
ATOM 926 C CA . ILE A 1 120 ? -11.291 -3.949 19.229 1.00 84.06 120 ILE A CA 1
ATOM 927 C C . ILE A 1 120 ? -11.148 -3.905 20.750 1.00 84.06 120 ILE A C 1
ATOM 929 O O . ILE A 1 120 ? -10.653 -2.933 21.329 1.00 84.06 120 ILE A O 1
ATOM 933 N N . ARG A 1 121 ? -11.556 -4.990 21.406 1.00 81.19 121 ARG A N 1
ATOM 934 C CA . ARG A 1 121 ? -11.649 -5.121 22.863 1.00 81.19 121 ARG A CA 1
ATOM 935 C C . ARG A 1 121 ? -10.545 -6.000 23.441 1.00 81.19 121 ARG A C 1
ATOM 937 O O . ARG A 1 121 ? -10.047 -5.689 24.527 1.00 81.19 121 ARG A O 1
ATOM 944 N N . SER A 1 122 ? -10.150 -7.070 22.748 1.00 85.94 122 SER A N 1
ATOM 945 C CA . SER A 1 122 ? -9.202 -8.045 23.296 1.00 85.94 122 SER A CA 1
ATOM 946 C C . SER A 1 122 ? -7.761 -7.494 23.344 1.00 85.94 122 SER A C 1
ATOM 948 O O . SER A 1 122 ? -7.363 -6.718 22.469 1.00 85.94 122 SER A O 1
ATOM 950 N N . PRO A 1 123 ? -6.932 -7.871 24.340 1.00 83.31 123 PRO A N 1
ATOM 951 C CA . PRO A 1 123 ? -5.530 -7.442 24.402 1.00 83.31 123 PRO A CA 1
ATOM 952 C C . PRO A 1 123 ? -4.716 -7.897 23.185 1.00 83.31 123 PRO A C 1
ATOM 954 O O . PRO A 1 123 ? -3.954 -7.112 22.620 1.00 83.31 123 PRO A O 1
ATOM 957 N N . VAL A 1 124 ? -4.939 -9.141 22.746 1.00 84.38 124 VAL A N 1
ATOM 958 C CA . VAL A 1 124 ? -4.333 -9.710 21.535 1.00 84.38 124 VAL A CA 1
ATOM 959 C C . VAL A 1 124 ? -4.757 -8.906 20.311 1.00 84.38 124 VAL A C 1
ATOM 961 O O . VAL A 1 124 ? -3.916 -8.524 19.503 1.00 84.38 124 VAL A O 1
ATOM 964 N N . GLY A 1 125 ? -6.038 -8.559 20.211 1.00 83.38 125 GLY A N 1
ATOM 965 C CA . GLY A 1 125 ? -6.557 -7.738 19.132 1.00 83.38 125 GLY A CA 1
ATOM 966 C C . GLY A 1 125 ? -5.961 -6.341 19.103 1.00 83.38 125 GLY A C 1
ATOM 967 O O . GLY A 1 125 ? -5.530 -5.874 18.050 1.00 83.38 125 GLY A O 1
ATOM 968 N N . ARG A 1 126 ? -5.841 -5.679 20.257 1.00 83.31 126 ARG A N 1
ATOM 969 C CA . ARG A 1 126 ? -5.175 -4.371 20.352 1.00 83.31 126 ARG A CA 1
ATOM 970 C C . ARG A 1 126 ? -3.707 -4.443 19.943 1.00 83.31 126 ARG A C 1
ATOM 972 O O . ARG A 1 126 ? -3.218 -3.517 19.301 1.00 83.31 126 ARG A O 1
ATOM 979 N N . TRP A 1 127 ? -3.016 -5.536 20.251 1.00 83.00 127 TRP A N 1
ATOM 980 C CA . TRP A 1 127 ? -1.632 -5.730 19.831 1.00 83.00 127 TRP A CA 1
ATOM 981 C C . TRP A 1 127 ? -1.514 -6.023 18.325 1.00 83.00 127 TRP A C 1
ATOM 983 O O . TRP A 1 127 ? -0.772 -5.340 17.621 1.00 83.00 127 TRP A O 1
ATOM 993 N N . ILE A 1 128 ? -2.303 -6.955 17.791 1.00 84.88 128 ILE A N 1
ATOM 994 C CA . ILE A 1 128 ? -2.268 -7.357 16.374 1.00 84.88 128 ILE A CA 1
ATOM 995 C C . ILE A 1 128 ? -2.827 -6.265 15.451 1.00 84.88 128 ILE A C 1
ATOM 997 O O . ILE A 1 128 ? -2.339 -6.076 14.338 1.00 84.88 128 ILE A O 1
ATOM 1001 N N . VAL A 1 129 ? -3.844 -5.518 15.877 1.00 82.56 129 VAL A N 1
ATOM 1002 C CA . VAL A 1 129 ? -4.516 -4.515 15.039 1.00 82.56 129 VAL A CA 1
ATOM 1003 C C . VAL A 1 129 ? -4.049 -3.101 15.364 1.00 82.56 129 VAL A C 1
ATOM 1005 O O . VAL A 1 129 ? -3.785 -2.331 14.442 1.00 82.56 129 VAL A O 1
ATOM 1008 N N . GLY A 1 130 ? -3.932 -2.748 16.641 1.00 73.62 130 GLY A N 1
ATOM 1009 C CA . GLY A 1 130 ? -3.688 -1.373 17.086 1.00 73.62 130 GLY A CA 1
ATOM 1010 C C . GLY A 1 130 ? -2.217 -0.991 17.284 1.00 73.62 130 GLY A C 1
ATOM 1011 O O . GLY A 1 130 ? -1.897 0.203 17.282 1.00 73.62 130 GLY A O 1
ATOM 1012 N N . SER A 1 131 ? -1.301 -1.954 17.437 1.00 81.12 131 SER A N 1
ATOM 1013 C CA . SER A 1 131 ? 0.099 -1.634 17.748 1.00 81.12 131 SER A CA 1
ATOM 1014 C C . SER A 1 131 ? 0.807 -0.885 16.614 1.00 81.12 131 SER A C 1
ATOM 1016 O O . SER A 1 131 ? 0.487 -1.023 15.429 1.00 81.12 131 SER A O 1
ATOM 1018 N N . ARG A 1 132 ? 1.802 -0.071 16.988 1.00 81.88 132 ARG A N 1
ATOM 1019 C CA . ARG A 1 132 ? 2.694 0.605 16.032 1.00 81.88 132 ARG A CA 1
ATOM 1020 C C . ARG A 1 132 ? 3.524 -0.408 15.242 1.00 81.88 132 ARG A C 1
ATOM 1022 O O . ARG A 1 132 ? 3.745 -0.197 14.059 1.00 81.88 132 ARG A O 1
ATOM 1029 N N . TRP A 1 133 ? 3.912 -1.519 15.873 1.00 81.69 133 TRP A N 1
ATOM 1030 C CA . TRP A 1 133 ? 4.697 -2.577 15.237 1.00 81.69 133 TRP A CA 1
ATOM 1031 C C . TRP A 1 133 ? 3.926 -3.253 14.102 1.00 81.69 133 TRP A C 1
ATOM 1033 O O . TRP A 1 133 ? 4.396 -3.263 12.973 1.00 81.69 133 TRP A O 1
ATOM 1043 N N . SER A 1 134 ? 2.687 -3.687 14.356 1.00 85.44 134 SER A N 1
ATOM 1044 C CA . SER A 1 134 ? 1.833 -4.279 13.317 1.00 85.44 134 SER A CA 1
ATOM 1045 C C . SER A 1 134 ? 1.585 -3.325 12.143 1.00 85.44 134 SER A C 1
ATOM 1047 O O . SER A 1 134 ? 1.670 -3.718 10.978 1.00 85.44 134 SER A O 1
ATOM 1049 N N . ARG A 1 135 ? 1.328 -2.043 12.442 1.00 85.12 135 ARG A N 1
ATOM 1050 C CA . ARG A 1 135 ? 1.204 -0.992 11.421 1.00 85.12 135 ARG A CA 1
ATOM 1051 C C . ARG A 1 135 ? 2.484 -0.828 10.605 1.00 85.12 135 ARG A C 1
ATOM 1053 O O . ARG A 1 135 ? 2.409 -0.831 9.378 1.00 85.12 135 ARG A O 1
ATOM 1060 N N . GLY A 1 136 ? 3.633 -0.769 11.273 1.00 87.75 136 GLY A N 1
ATOM 1061 C CA . GLY A 1 136 ? 4.947 -0.695 10.640 1.00 87.75 136 GLY A CA 1
ATOM 1062 C C . GLY A 1 136 ? 5.220 -1.871 9.705 1.00 87.75 136 GLY A C 1
ATOM 1063 O O . GLY A 1 136 ? 5.624 -1.648 8.570 1.00 87.75 136 GLY A O 1
ATOM 1064 N N . THR A 1 137 ? 4.920 -3.106 10.117 1.00 91.12 137 THR A N 1
ATOM 1065 C CA . THR A 1 137 ? 5.162 -4.307 9.296 1.00 91.12 137 THR A CA 1
ATOM 1066 C C . THR A 1 137 ? 4.364 -4.299 7.991 1.00 91.12 137 THR A C 1
ATOM 1068 O O . THR A 1 137 ? 4.877 -4.719 6.954 1.00 91.12 137 THR A O 1
ATOM 1071 N N . MET A 1 138 ? 3.127 -3.793 8.005 1.00 91.38 138 MET A N 1
ATOM 1072 C CA . MET A 1 138 ? 2.331 -3.660 6.780 1.00 91.38 138 MET A CA 1
ATOM 1073 C C . MET A 1 138 ? 2.897 -2.605 5.838 1.00 91.38 138 MET A C 1
ATOM 1075 O O . MET A 1 138 ? 3.019 -2.858 4.643 1.00 91.38 138 MET A O 1
ATOM 1079 N N . VAL A 1 139 ? 3.241 -1.430 6.374 1.00 91.56 139 VAL A N 1
ATOM 1080 C CA . VAL A 1 139 ? 3.831 -0.346 5.578 1.00 91.56 139 VAL A CA 1
ATOM 1081 C C . VAL A 1 139 ? 5.160 -0.805 4.986 1.00 91.56 139 VAL A C 1
ATOM 1083 O O . VAL A 1 139 ? 5.393 -0.601 3.800 1.00 91.56 139 VAL A O 1
ATOM 1086 N N . LEU A 1 140 ? 5.980 -1.503 5.774 1.00 94.00 140 LEU A N 1
ATOM 1087 C CA . LEU A 1 140 ? 7.250 -2.067 5.332 1.00 94.00 140 LEU A CA 1
ATOM 1088 C C . LEU A 1 140 ? 7.058 -3.120 4.236 1.00 94.00 140 LEU A C 1
ATOM 1090 O O . LEU A 1 140 ? 7.700 -3.020 3.198 1.00 94.00 140 LEU A O 1
ATOM 1094 N N . SER A 1 141 ? 6.153 -4.087 4.424 1.00 96.62 141 SER A N 1
ATOM 1095 C CA . SER A 1 141 ? 5.890 -5.125 3.412 1.00 96.62 141 SER A CA 1
ATOM 1096 C C . SER A 1 141 ? 5.355 -4.517 2.113 1.00 96.62 141 SER A C 1
ATOM 1098 O O . SER A 1 141 ? 5.806 -4.857 1.025 1.00 96.62 141 SER A O 1
ATOM 1100 N N . LYS A 1 142 ? 4.438 -3.545 2.203 1.00 96.31 142 LYS A N 1
ATOM 1101 C CA . LYS A 1 142 ? 3.952 -2.815 1.024 1.00 96.31 142 LYS A CA 1
ATOM 1102 C C . LYS A 1 142 ? 5.077 -2.037 0.339 1.00 96.31 142 LYS A C 1
ATOM 1104 O O . LYS A 1 142 ? 5.203 -2.104 -0.878 1.00 96.31 142 LYS A O 1
ATOM 1109 N N . GLY A 1 143 ? 5.891 -1.323 1.116 1.00 96.88 143 GLY A N 1
ATOM 1110 C CA . GLY A 1 143 ? 7.014 -0.534 0.618 1.00 96.88 143 GLY A CA 1
ATOM 1111 C C . GLY A 1 143 ? 8.042 -1.394 -0.110 1.00 96.88 143 GLY A C 1
ATOM 1112 O O . GLY A 1 143 ? 8.362 -1.103 -1.257 1.00 96.88 143 GLY A O 1
ATOM 1113 N N . ILE A 1 144 ? 8.490 -2.491 0.510 1.00 98.12 144 ILE A N 1
ATOM 1114 C CA . ILE A 1 144 ? 9.387 -3.473 -0.119 1.00 98.12 144 ILE A CA 1
ATOM 1115 C C . ILE A 1 144 ? 8.747 -4.020 -1.396 1.00 98.12 144 ILE A C 1
ATOM 1117 O O . ILE A 1 144 ? 9.387 -4.008 -2.443 1.00 98.12 144 ILE A O 1
ATOM 1121 N N . GLY A 1 145 ? 7.480 -4.435 -1.319 1.00 98.19 145 GLY A N 1
ATOM 1122 C CA . GLY A 1 145 ? 6.703 -4.928 -2.450 1.00 98.19 145 GLY A CA 1
ATOM 1123 C C . GLY A 1 145 ? 6.732 -3.991 -3.655 1.00 98.19 145 GLY A C 1
ATOM 1124 O O . GLY A 1 145 ? 7.195 -4.357 -4.735 1.00 98.19 145 GLY A O 1
ATOM 1125 N N . PHE A 1 146 ? 6.260 -2.761 -3.455 1.00 98.25 146 PHE A N 1
ATOM 1126 C CA . PHE A 1 146 ? 6.089 -1.783 -4.528 1.00 98.25 146 PHE A CA 1
ATOM 1127 C C . PHE A 1 146 ? 7.432 -1.299 -5.079 1.00 98.25 146 PHE A C 1
ATOM 1129 O O . PHE A 1 146 ? 7.572 -1.141 -6.293 1.00 98.25 146 PHE A O 1
ATOM 1136 N N . ILE A 1 147 ? 8.426 -1.086 -4.211 1.00 98.12 147 ILE A N 1
ATOM 1137 C CA . ILE A 1 147 ? 9.768 -0.673 -4.631 1.00 98.12 147 ILE A CA 1
ATOM 1138 C C . ILE A 1 147 ? 10.420 -1.790 -5.448 1.00 98.12 147 ILE A C 1
ATOM 1140 O O . ILE A 1 147 ? 10.889 -1.522 -6.549 1.00 98.12 147 ILE A O 1
ATOM 1144 N N . ALA A 1 148 ? 10.406 -3.037 -4.970 1.00 97.75 148 ALA A N 1
ATOM 1145 C CA . ALA A 1 148 ? 11.041 -4.153 -5.670 1.00 97.75 148 ALA A CA 1
ATOM 1146 C C . ALA A 1 148 ? 10.391 -4.424 -7.038 1.00 97.75 148 ALA A C 1
ATOM 1148 O O . ALA A 1 148 ? 11.100 -4.562 -8.030 1.00 97.75 148 ALA A O 1
ATOM 1149 N N . ILE A 1 149 ? 9.057 -4.395 -7.126 1.00 98.12 149 ILE A N 1
ATOM 1150 C CA . ILE A 1 149 ? 8.338 -4.513 -8.405 1.00 98.12 149 ILE A CA 1
ATOM 1151 C C . ILE A 1 149 ? 8.660 -3.351 -9.356 1.00 98.12 149 ILE A C 1
ATOM 1153 O O . ILE A 1 149 ? 8.836 -3.565 -10.554 1.00 98.12 149 ILE A O 1
ATOM 1157 N N . THR A 1 150 ? 8.780 -2.128 -8.839 1.00 98.12 150 THR A N 1
ATOM 1158 C CA . THR A 1 150 ? 9.135 -0.966 -9.669 1.00 98.12 150 THR A CA 1
ATOM 1159 C C . THR A 1 150 ? 10.573 -1.052 -10.173 1.00 98.12 150 THR A C 1
ATOM 1161 O O . THR A 1 150 ? 10.833 -0.757 -11.336 1.00 98.12 150 THR A O 1
ATOM 1164 N N . LEU A 1 151 ? 11.507 -1.504 -9.333 1.00 96.50 151 LEU A N 1
ATOM 1165 C CA . LEU A 1 151 ? 12.889 -1.754 -9.742 1.00 96.50 151 LEU A CA 1
ATOM 1166 C C . LEU A 1 151 ? 12.960 -2.868 -10.792 1.00 96.50 151 LEU A C 1
ATOM 1168 O O . LEU A 1 151 ? 13.664 -2.715 -11.785 1.00 96.50 151 LEU A O 1
ATOM 1172 N N . PHE A 1 152 ? 12.198 -3.953 -10.621 1.00 96.56 152 PHE A N 1
ATOM 1173 C CA . PHE A 1 152 ? 12.068 -4.992 -11.643 1.00 96.56 152 PHE A CA 1
ATOM 1174 C C . PHE A 1 152 ? 11.582 -4.407 -12.974 1.00 96.56 152 PHE A C 1
ATOM 1176 O O . PHE A 1 152 ? 12.195 -4.657 -14.012 1.00 96.56 152 PHE A O 1
ATOM 1183 N N . TYR A 1 153 ? 10.516 -3.603 -12.945 1.00 97.31 153 TYR A N 1
ATOM 1184 C CA . TYR A 1 153 ? 9.968 -2.960 -14.137 1.00 97.31 153 TYR A CA 1
ATOM 1185 C C . TYR A 1 153 ? 11.002 -2.059 -14.828 1.00 97.31 153 TYR A C 1
ATOM 1187 O O . TYR A 1 153 ? 11.159 -2.140 -16.046 1.00 97.31 153 TYR A O 1
ATOM 1195 N N . TYR A 1 154 ? 11.762 -1.271 -14.060 1.00 96.56 154 TYR A N 1
ATOM 1196 C CA . TYR A 1 154 ? 12.845 -0.431 -14.574 1.00 96.56 154 TYR A CA 1
ATOM 1197 C C . TYR A 1 154 ? 13.950 -1.256 -15.252 1.00 96.56 154 TYR A C 1
ATOM 1199 O O . TYR A 1 154 ? 14.211 -1.071 -16.443 1.00 96.56 154 TYR A O 1
ATOM 1207 N N . PHE A 1 155 ? 14.567 -2.192 -14.520 1.00 95.06 155 PHE A N 1
ATOM 1208 C CA . PHE A 1 155 ? 15.734 -2.946 -14.997 1.00 95.06 155 PHE A CA 1
ATOM 1209 C C . PHE A 1 155 ? 15.397 -3.915 -16.131 1.00 95.06 155 PHE A C 1
ATOM 1211 O O . PHE A 1 155 ? 16.235 -4.139 -16.999 1.00 95.06 155 PHE A O 1
ATOM 1218 N N . SER A 1 156 ? 14.165 -4.430 -16.190 1.00 93.56 156 SER A N 1
ATOM 1219 C CA . SER A 1 156 ? 13.716 -5.266 -17.316 1.00 93.56 156 SER A CA 1
ATOM 1220 C C . SER A 1 156 ? 13.679 -4.501 -18.643 1.00 93.56 156 SER A C 1
ATOM 1222 O O . SER A 1 156 ? 13.791 -5.110 -19.702 1.00 93.56 156 SER A O 1
ATOM 1224 N N . HIS A 1 157 ? 13.548 -3.171 -18.595 1.00 94.69 157 HIS A N 1
ATOM 1225 C CA . HIS A 1 157 ? 13.570 -2.298 -19.772 1.00 94.69 157 HIS A CA 1
ATOM 1226 C C . HIS A 1 157 ? 14.916 -1.578 -19.965 1.00 94.69 157 HIS A C 1
ATOM 1228 O O . HIS A 1 157 ? 15.154 -1.019 -21.032 1.00 94.69 157 HIS A O 1
ATOM 1234 N N . HIS A 1 158 ? 15.795 -1.604 -18.958 1.00 92.38 158 HIS A N 1
ATOM 1235 C CA . HIS A 1 158 ? 17.116 -0.966 -18.962 1.00 92.38 158 HIS A CA 1
ATOM 1236 C C . HIS A 1 158 ? 18.190 -1.959 -18.482 1.00 92.38 158 HIS A C 1
ATOM 1238 O O . HIS A 1 158 ? 18.806 -1.754 -17.434 1.00 92.38 158 HIS A O 1
ATOM 1244 N N . PRO A 1 159 ? 18.434 -3.060 -19.218 1.00 86.12 159 PRO A N 1
ATOM 1245 C CA . PRO A 1 159 ? 19.333 -4.124 -18.765 1.00 86.12 159 PRO A CA 1
ATOM 1246 C C . PRO A 1 159 ? 20.789 -3.658 -18.595 1.00 86.12 159 PRO A C 1
ATOM 1248 O O . PRO A 1 159 ? 21.524 -4.242 -17.806 1.00 86.12 159 PRO A O 1
ATOM 1251 N N . GLY A 1 160 ? 21.201 -2.590 -19.291 1.00 85.44 160 GLY A N 1
ATOM 1252 C CA . GLY A 1 160 ? 22.534 -1.990 -19.150 1.00 85.44 160 GLY A CA 1
ATOM 1253 C C . GLY A 1 160 ? 22.770 -1.264 -17.820 1.00 85.44 160 GLY A C 1
ATOM 1254 O O . GLY A 1 160 ? 23.922 -1.060 -17.446 1.00 85.44 160 GLY A O 1
ATOM 1255 N N . ASP A 1 161 ? 21.706 -0.927 -17.086 1.00 85.81 161 ASP A N 1
ATOM 1256 C CA . ASP A 1 161 ? 21.788 -0.191 -15.817 1.00 85.81 161 ASP A CA 1
ATOM 1257 C C . ASP A 1 161 ? 21.864 -1.126 -14.598 1.00 85.81 161 ASP A C 1
ATOM 1259 O O . ASP A 1 161 ? 22.031 -0.674 -13.459 1.00 85.81 161 ASP A O 1
ATOM 1263 N N . ALA A 1 162 ? 21.715 -2.438 -14.805 1.00 78.12 162 ALA A N 1
ATOM 1264 C CA . ALA A 1 162 ? 21.764 -3.429 -13.740 1.00 78.12 162 ALA A CA 1
ATOM 1265 C C . ALA A 1 162 ? 23.196 -3.550 -13.181 1.00 78.12 162 ALA A C 1
ATOM 1267 O O . ALA A 1 162 ? 24.038 -4.290 -13.681 1.00 78.12 162 ALA A O 1
ATOM 1268 N N . TRP A 1 163 ? 23.472 -2.806 -12.108 1.00 68.69 163 TRP A N 1
ATOM 1269 C CA . TRP A 1 163 ? 24.751 -2.813 -11.382 1.00 68.69 163 TRP A CA 1
ATOM 1270 C C . TRP A 1 163 ? 25.050 -4.142 -10.672 1.00 68.69 163 TRP A C 1
ATOM 1272 O O . TRP A 1 163 ? 26.205 -4.452 -10.382 1.00 68.69 163 TRP A O 1
ATOM 1282 N N . PHE A 1 164 ? 24.016 -4.941 -10.405 1.00 64.12 164 PHE A N 1
ATOM 1283 C CA . PHE A 1 164 ? 24.143 -6.333 -9.999 1.00 64.12 164 PHE A CA 1
ATOM 1284 C C . PHE A 1 164 ? 23.933 -7.188 -11.252 1.00 64.12 164 PHE A C 1
ATOM 1286 O O . PHE A 1 164 ? 22.853 -7.170 -11.830 1.00 64.12 164 PHE A O 1
ATOM 1293 N N . GLY A 1 165 ? 24.941 -7.949 -11.684 1.00 65.94 165 GLY A N 1
ATOM 1294 C CA . GLY A 1 165 ? 24.852 -8.852 -12.847 1.00 65.94 165 GLY A CA 1
ATOM 1295 C C . GLY A 1 165 ? 23.926 -10.064 -12.645 1.00 65.94 165 GLY A C 1
ATOM 1296 O O . GLY A 1 165 ? 24.196 -11.137 -13.176 1.00 65.94 165 GLY A O 1
ATOM 1297 N N . GLY A 1 166 ? 22.893 -9.927 -11.812 1.00 78.69 166 GLY A N 1
ATOM 1298 C CA . GLY A 1 166 ? 21.891 -10.942 -11.516 1.00 78.69 166 GLY A CA 1
ATOM 1299 C C . GLY A 1 166 ? 20.592 -10.701 -12.281 1.00 78.69 166 GLY A C 1
ATOM 1300 O O . GLY A 1 166 ? 20.319 -9.601 -12.751 1.00 78.69 166 GLY A O 1
ATOM 1301 N N . ASP A 1 167 ? 19.776 -11.746 -12.379 1.00 87.81 167 ASP A N 1
ATOM 1302 C CA . ASP A 1 167 ? 18.473 -11.703 -13.040 1.00 87.81 167 ASP A CA 1
ATOM 1303 C C . ASP A 1 167 ? 17.509 -10.732 -12.316 1.00 87.81 167 ASP A C 1
ATOM 1305 O O . ASP A 1 167 ? 17.214 -10.938 -11.126 1.00 87.81 167 ASP A O 1
ATOM 1309 N N . PRO A 1 168 ? 16.972 -9.698 -13.001 1.00 90.19 168 PRO A N 1
ATOM 1310 C CA . PRO A 1 168 ? 15.956 -8.807 -12.446 1.00 90.19 168 PRO A CA 1
ATOM 1311 C C . PRO A 1 168 ? 14.742 -9.540 -11.861 1.00 90.19 168 PRO A C 1
ATOM 1313 O O . PRO A 1 168 ? 14.103 -9.006 -10.952 1.00 90.19 168 PRO A O 1
ATOM 1316 N N . ALA A 1 169 ? 14.433 -10.766 -12.300 1.00 92.75 169 ALA A N 1
ATOM 1317 C CA . ALA A 1 169 ? 13.331 -11.572 -11.769 1.00 92.75 169 ALA A CA 1
ATOM 1318 C C . ALA A 1 169 ? 13.404 -11.798 -10.245 1.00 92.75 169 ALA A C 1
ATOM 1320 O O . ALA A 1 169 ? 12.373 -12.004 -9.598 1.00 92.75 169 ALA A O 1
ATOM 1321 N N . ILE A 1 170 ? 14.591 -11.706 -9.634 1.00 93.69 170 ILE A N 1
ATOM 1322 C CA . ILE A 1 170 ? 14.740 -11.739 -8.171 1.00 93.69 170 ILE A CA 1
ATOM 1323 C C . ILE A 1 170 ? 13.947 -10.597 -7.521 1.00 93.69 170 ILE A C 1
ATOM 1325 O O . ILE A 1 170 ? 13.265 -10.818 -6.520 1.00 93.69 170 ILE A O 1
ATOM 1329 N N . LEU A 1 171 ? 13.979 -9.394 -8.101 1.00 95.69 171 LEU A N 1
ATOM 1330 C CA . LEU A 1 171 ? 13.238 -8.235 -7.598 1.00 95.69 171 LEU A CA 1
ATOM 1331 C C . LEU A 1 171 ? 11.725 -8.444 -7.708 1.00 95.69 171 LEU A C 1
ATOM 1333 O O . LEU A 1 171 ? 10.997 -8.118 -6.771 1.00 95.69 171 LEU A O 1
ATOM 1337 N N . LEU A 1 172 ? 11.255 -9.047 -8.805 1.00 96.44 172 LEU A N 1
ATOM 1338 C CA . LEU A 1 172 ? 9.846 -9.411 -8.951 1.00 96.44 172 LEU A CA 1
ATOM 1339 C C . LEU A 1 172 ? 9.422 -10.400 -7.860 1.00 96.44 172 LEU A C 1
ATOM 1341 O O . LEU A 1 172 ? 8.408 -10.186 -7.200 1.00 96.44 172 LEU A O 1
ATOM 1345 N N . ASN A 1 173 ? 10.222 -11.442 -7.621 1.00 96.88 173 ASN A N 1
ATOM 1346 C CA . ASN A 1 173 ? 9.952 -12.436 -6.582 1.00 96.88 173 ASN A CA 1
ATOM 1347 C C . ASN A 1 173 ? 9.922 -11.807 -5.186 1.00 96.88 173 ASN A C 1
ATOM 1349 O O . ASN A 1 173 ? 8.966 -12.023 -4.442 1.00 96.88 173 ASN A O 1
ATOM 1353 N N . VAL A 1 174 ? 10.926 -10.997 -4.836 1.00 97.25 174 VAL A N 1
ATOM 1354 C CA . VAL A 1 174 ? 10.957 -10.256 -3.564 1.00 97.25 174 VAL A CA 1
ATOM 1355 C C . VAL A 1 174 ? 9.705 -9.396 -3.424 1.00 97.25 174 VAL A C 1
ATOM 1357 O O . VAL A 1 174 ? 9.055 -9.420 -2.377 1.00 97.25 174 VAL A O 1
ATOM 1360 N N . GLY A 1 175 ? 9.336 -8.679 -4.485 1.00 98.06 175 GLY A N 1
ATOM 1361 C CA . GLY A 1 175 ? 8.170 -7.816 -4.488 1.00 98.06 175 GLY A CA 1
ATOM 1362 C C . GLY A 1 175 ? 6.872 -8.588 -4.261 1.00 98.06 175 GLY A C 1
ATOM 1363 O O . GLY 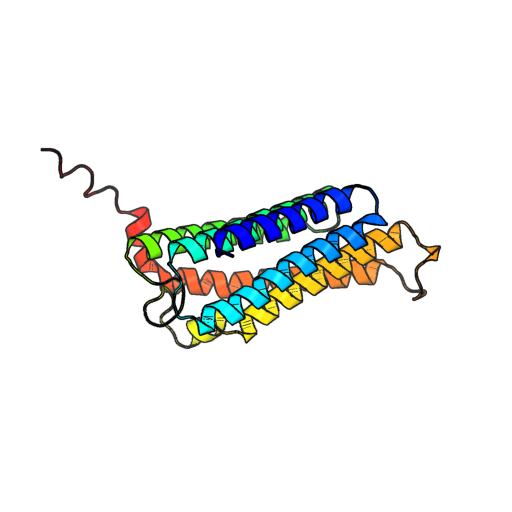A 1 175 ? 6.144 -8.312 -3.308 1.00 98.06 175 GLY A O 1
ATOM 1364 N N . VAL A 1 176 ? 6.611 -9.610 -5.076 1.00 98.06 176 VAL A N 1
ATOM 1365 C CA . VAL A 1 176 ? 5.396 -10.431 -4.988 1.00 98.06 176 VAL A CA 1
ATOM 1366 C C . VAL A 1 176 ? 5.298 -11.128 -3.633 1.00 98.06 176 VAL A C 1
ATOM 1368 O O . VAL A 1 176 ? 4.262 -11.016 -2.983 1.00 98.06 176 VAL A O 1
ATOM 1371 N N . TRP A 1 177 ? 6.357 -11.783 -3.149 1.00 98.19 177 TRP A N 1
ATOM 1372 C CA . TRP A 1 177 ? 6.318 -12.476 -1.855 1.00 98.19 177 TRP A CA 1
ATOM 1373 C C . TRP A 1 177 ? 6.144 -11.522 -0.672 1.00 98.19 177 TRP A C 1
ATOM 1375 O O . TRP A 1 177 ? 5.445 -11.858 0.287 1.00 98.19 177 TRP A O 1
ATOM 1385 N N . SER A 1 178 ? 6.697 -10.310 -0.751 1.00 98.38 178 SER A N 1
ATOM 1386 C CA . SER A 1 178 ? 6.433 -9.272 0.248 1.00 98.38 178 SER A CA 1
ATOM 1387 C C . SER A 1 178 ? 4.950 -8.877 0.275 1.00 98.38 178 SER A C 1
ATOM 1389 O O . SER A 1 178 ? 4.349 -8.760 1.345 1.00 98.38 178 SER A O 1
ATOM 1391 N N . LEU A 1 179 ? 4.313 -8.769 -0.896 1.00 98.38 179 LEU A N 1
ATOM 1392 C CA . LEU A 1 179 ? 2.884 -8.468 -1.015 1.00 98.38 179 LEU A CA 1
ATOM 1393 C C . LEU A 1 179 ? 1.978 -9.652 -0.634 1.00 98.38 179 LEU A C 1
ATOM 1395 O O . LEU A 1 179 ? 0.895 -9.442 -0.087 1.00 98.38 179 LEU A O 1
ATOM 1399 N N . VAL A 1 180 ? 2.426 -10.895 -0.829 1.00 98.12 180 VAL A N 1
ATOM 1400 C CA . VAL A 1 180 ? 1.774 -12.081 -0.250 1.00 98.12 180 VAL A CA 1
ATOM 1401 C C . VAL A 1 180 ? 1.819 -12.011 1.276 1.00 98.12 180 VAL A C 1
ATOM 1403 O O . VAL A 1 180 ? 0.789 -12.180 1.929 1.00 98.12 180 VAL A O 1
ATOM 1406 N N . GLY A 1 181 ? 2.977 -11.685 1.858 1.00 97.25 181 GLY A N 1
ATOM 1407 C CA . GLY A 1 181 ? 3.112 -11.446 3.297 1.00 97.25 181 GLY A CA 1
ATOM 1408 C C . GLY A 1 181 ? 2.166 -10.349 3.794 1.00 97.25 181 GLY A C 1
ATOM 1409 O O . GLY A 1 181 ? 1.469 -10.532 4.794 1.00 97.25 181 GLY A O 1
ATOM 1410 N N . LEU A 1 182 ? 2.053 -9.245 3.050 1.00 97.31 182 LEU A N 1
ATOM 1411 C CA . LEU A 1 182 ? 1.088 -8.180 3.324 1.00 97.31 182 LEU A CA 1
ATOM 1412 C C . LEU A 1 182 ? -0.357 -8.700 3.338 1.00 97.31 182 LEU A C 1
ATOM 1414 O O . LEU A 1 182 ? -1.111 -8.364 4.257 1.00 97.31 182 LEU A O 1
ATOM 1418 N N . ALA A 1 183 ? -0.748 -9.512 2.352 1.00 97.12 183 ALA A N 1
ATOM 1419 C CA . ALA A 1 183 ? -2.078 -10.113 2.284 1.00 97.12 183 ALA A CA 1
ATOM 1420 C C . ALA A 1 183 ? -2.344 -11.036 3.487 1.00 97.12 183 ALA A C 1
ATOM 1422 O O . ALA A 1 183 ? -3.402 -10.938 4.110 1.00 97.12 183 ALA A O 1
ATOM 1423 N N . LEU A 1 184 ? -1.369 -11.853 3.895 1.00 95.94 184 LEU A N 1
ATOM 1424 C CA . LEU A 1 184 ? -1.481 -12.707 5.084 1.00 95.94 184 LEU A CA 1
ATOM 1425 C C . LEU A 1 184 ? -1.661 -11.889 6.371 1.00 95.94 184 LEU A C 1
ATOM 1427 O O . LEU A 1 184 ? -2.526 -12.202 7.192 1.00 95.94 184 LEU A O 1
ATOM 1431 N N . ILE A 1 185 ? -0.916 -10.790 6.531 1.00 94.25 185 ILE A N 1
ATOM 1432 C CA . ILE A 1 185 ? -1.098 -9.872 7.666 1.00 94.25 185 ILE A CA 1
ATOM 1433 C C . ILE A 1 185 ? -2.518 -9.283 7.654 1.00 94.25 185 ILE A C 1
ATOM 1435 O O . ILE A 1 185 ? -3.183 -9.215 8.692 1.00 94.25 185 ILE A O 1
ATOM 1439 N N . HIS A 1 186 ? -3.014 -8.876 6.482 1.00 94.25 186 HIS A N 1
ATOM 1440 C CA . HIS A 1 186 ? -4.371 -8.349 6.327 1.00 94.25 186 HIS A CA 1
ATOM 1441 C C . HIS A 1 186 ? -5.452 -9.386 6.616 1.00 94.25 186 HIS A C 1
ATOM 1443 O O . HIS A 1 186 ? -6.486 -9.009 7.177 1.00 94.25 186 HIS A O 1
ATOM 1449 N N . LEU A 1 187 ? -5.212 -10.653 6.272 1.00 94.56 187 LEU A N 1
ATOM 1450 C CA . LEU A 1 187 ? -6.092 -11.773 6.580 1.00 94.56 187 LEU A CA 1
ATOM 1451 C C . LEU A 1 187 ? -6.209 -11.954 8.091 1.00 94.56 187 LEU A C 1
ATOM 1453 O O . LEU A 1 187 ? -7.307 -11.843 8.625 1.00 94.56 187 LEU A O 1
ATOM 1457 N N . VAL A 1 188 ? -5.085 -12.122 8.795 1.00 92.38 188 VAL A N 1
ATOM 1458 C CA . VAL A 1 188 ? -5.071 -12.311 10.257 1.00 92.38 188 VAL A CA 1
ATOM 1459 C C . VAL A 1 188 ? -5.758 -11.143 10.965 1.00 92.38 188 VAL A C 1
ATOM 1461 O O . VAL A 1 188 ? -6.664 -11.336 11.778 1.00 92.38 188 VAL A O 1
ATOM 1464 N N . ARG A 1 189 ? -5.375 -9.908 10.618 1.00 91.25 189 ARG A N 1
ATOM 1465 C CA . ARG A 1 189 ? -5.963 -8.700 11.216 1.00 91.25 189 ARG A CA 1
ATOM 1466 C C . ARG A 1 189 ? -7.439 -8.561 10.867 1.00 91.25 189 ARG A C 1
ATOM 1468 O O . ARG A 1 189 ? -8.230 -8.183 11.719 1.00 91.25 189 ARG A O 1
ATOM 1475 N N . GLY A 1 190 ? -7.802 -8.820 9.611 1.00 90.12 190 GLY A N 1
ATOM 1476 C CA . GLY A 1 190 ? -9.177 -8.742 9.122 1.00 90.12 190 GLY A CA 1
ATOM 1477 C C . GLY A 1 190 ? -10.081 -9.702 9.878 1.00 90.12 190 GLY A C 1
ATOM 1478 O O . GLY A 1 190 ? -11.037 -9.254 10.499 1.00 90.12 190 GLY A O 1
ATOM 1479 N N . SER A 1 191 ? -9.721 -10.984 9.918 1.00 90.88 191 SER A N 1
ATOM 1480 C CA . SER A 1 191 ? -10.469 -12.024 10.629 1.00 90.88 191 SER A CA 1
ATOM 1481 C C . SER A 1 191 ? -10.705 -11.672 12.095 1.00 90.88 191 SER A C 1
ATOM 1483 O O . SER A 1 191 ? -11.814 -11.837 12.598 1.00 90.88 191 SER A O 1
ATOM 1485 N N . LEU A 1 192 ? -9.694 -11.121 12.770 1.00 90.88 192 LEU A N 1
ATOM 1486 C CA . LEU A 1 192 ? -9.827 -10.713 14.163 1.00 90.88 192 LEU A CA 1
ATOM 1487 C C . LEU A 1 192 ? -10.749 -9.493 14.338 1.00 90.88 192 LEU A C 1
ATOM 1489 O O . LEU A 1 192 ? -11.596 -9.499 15.228 1.00 90.88 192 LEU A O 1
ATOM 1493 N N . ILE A 1 193 ? -10.649 -8.480 13.468 1.00 89.12 193 ILE A N 1
ATOM 1494 C CA . ILE A 1 193 ? -11.573 -7.334 13.494 1.00 89.12 193 ILE A CA 1
ATOM 1495 C C . ILE A 1 193 ? -13.016 -7.811 13.299 1.00 89.12 193 ILE A C 1
ATOM 1497 O O . ILE A 1 193 ? -13.899 -7.412 14.054 1.00 89.12 193 ILE A O 1
ATOM 1501 N N . VAL A 1 194 ? -13.249 -8.679 12.313 1.00 89.06 194 VAL A N 1
ATOM 1502 C CA . VAL A 1 194 ? -14.573 -9.236 12.007 1.00 89.06 194 VAL A CA 1
ATOM 1503 C C . VAL A 1 194 ? -15.119 -10.034 13.186 1.00 89.06 194 VAL A C 1
ATOM 1505 O O . VAL A 1 194 ? -16.278 -9.863 13.555 1.00 89.06 194 VAL A O 1
ATOM 1508 N N . TRP A 1 195 ? -14.283 -10.862 13.813 1.00 89.50 195 TRP A N 1
ATOM 1509 C CA . TRP A 1 195 ? -14.659 -11.639 14.990 1.00 89.50 195 TRP A CA 1
ATOM 1510 C C . TRP A 1 195 ? -15.066 -10.752 16.173 1.00 89.50 195 TRP A C 1
ATOM 1512 O O . TRP A 1 195 ? -16.113 -10.975 16.779 1.00 89.50 195 TRP A O 1
ATOM 1522 N N . GLU A 1 196 ? -14.276 -9.728 16.497 1.00 88.00 196 GLU A N 1
ATOM 1523 C CA . GLU A 1 196 ? -14.573 -8.836 17.627 1.00 88.00 196 GLU A CA 1
ATOM 1524 C C . GLU A 1 196 ? -15.729 -7.863 17.341 1.00 88.00 196 GLU A C 1
ATOM 1526 O O . GLU A 1 196 ? -16.399 -7.406 18.265 1.00 88.00 196 GLU A O 1
ATOM 1531 N N . SER A 1 197 ? -16.018 -7.610 16.062 1.00 85.19 197 SER A N 1
ATOM 1532 C CA . SER A 1 197 ? -17.078 -6.699 15.607 1.00 85.19 197 SER A CA 1
ATOM 1533 C C . SER A 1 197 ? -18.388 -7.405 15.251 1.00 85.19 197 SER A C 1
ATOM 1535 O O . SER A 1 197 ? -19.266 -6.793 14.650 1.00 85.19 197 SER A O 1
ATOM 1537 N N . ARG A 1 198 ? -18.561 -8.678 15.622 1.00 84.81 198 ARG A N 1
ATOM 1538 C CA . ARG A 1 198 ? -19.804 -9.437 15.383 1.00 84.81 198 ARG A CA 1
ATOM 1539 C C . ARG A 1 198 ? -21.087 -8.725 15.830 1.00 84.81 198 ARG A C 1
ATOM 1541 O O . ARG A 1 198 ? -22.045 -8.768 15.064 1.00 84.81 198 ARG A O 1
ATOM 1548 N N . PRO A 1 199 ? -21.133 -8.038 16.990 1.00 80.12 199 PRO A N 1
ATOM 1549 C CA . PRO A 1 199 ? -22.330 -7.290 17.376 1.00 80.12 199 PRO A CA 1
ATOM 1550 C C . PRO A 1 199 ? -22.641 -6.146 16.401 1.00 80.12 199 PRO A C 1
ATOM 1552 O O . PRO A 1 199 ? -23.791 -5.937 16.044 1.00 80.12 199 PRO A O 1
ATOM 1555 N N . LEU A 1 200 ? -21.606 -5.465 15.892 1.00 76.88 200 LEU A N 1
ATOM 1556 C CA . LEU A 1 200 ? -21.752 -4.391 14.903 1.00 76.88 200 LEU A CA 1
ATOM 1557 C C . LEU A 1 200 ? -22.250 -4.915 13.550 1.00 76.88 200 LEU A C 1
ATOM 1559 O O . LEU A 1 200 ? -22.969 -4.213 12.846 1.00 76.88 200 LEU A O 1
ATOM 1563 N N . LEU A 1 201 ? -21.853 -6.137 13.178 1.00 73.00 201 LEU A N 1
ATOM 1564 C CA . LEU A 1 201 ? -22.359 -6.820 11.985 1.00 73.00 201 LEU A CA 1
ATOM 1565 C C . LEU A 1 201 ? -23.847 -7.135 12.105 1.00 73.00 201 LEU A C 1
ATOM 1567 O O . LEU A 1 201 ? -24.576 -6.935 11.140 1.00 73.00 201 LEU A O 1
ATOM 1571 N N . ALA A 1 202 ? -24.287 -7.611 13.272 1.00 73.81 202 ALA A N 1
ATOM 1572 C CA . ALA A 1 202 ? -25.694 -7.900 13.522 1.00 73.81 202 ALA A CA 1
ATOM 1573 C C . ALA A 1 202 ? -26.546 -6.626 13.421 1.00 73.81 202 ALA A C 1
ATOM 1575 O O . ALA A 1 202 ? -27.528 -6.620 12.685 1.00 73.81 202 ALA A O 1
ATOM 1576 N N . ASP A 1 203 ? -26.117 -5.529 14.052 1.00 71.00 203 ASP A N 1
ATOM 1577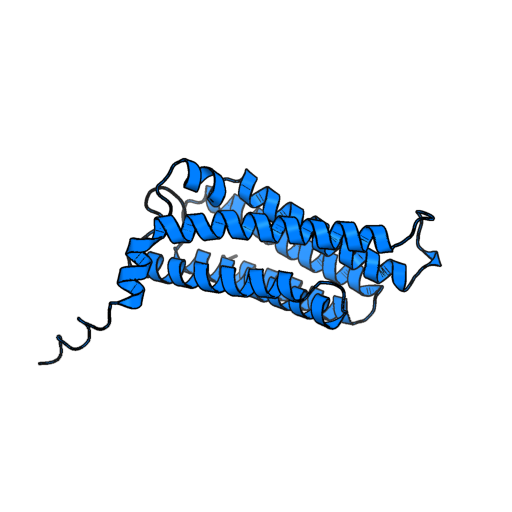 C CA . ASP A 1 203 ? -26.819 -4.244 13.954 1.00 71.00 203 ASP A CA 1
ATOM 1578 C C . ASP A 1 203 ? -26.853 -3.721 12.513 1.00 71.00 203 ASP A C 1
ATOM 1580 O O . ASP A 1 203 ? -27.904 -3.309 12.031 1.00 71.00 203 ASP A O 1
ATOM 1584 N N . PHE A 1 204 ? -25.728 -3.770 11.790 1.00 67.12 204 PHE A N 1
ATOM 1585 C CA . PHE A 1 204 ? -25.650 -3.291 10.406 1.00 67.12 204 PHE A CA 1
ATOM 1586 C C . PHE A 1 204 ? -26.533 -4.088 9.436 1.00 67.12 204 PHE A C 1
ATOM 1588 O O . PHE A 1 204 ? -27.105 -3.503 8.522 1.00 67.12 204 PHE A O 1
ATOM 1595 N N . LEU A 1 205 ? -26.639 -5.407 9.619 1.00 68.38 205 LEU A N 1
ATOM 1596 C CA . LEU A 1 205 ? -27.429 -6.281 8.747 1.00 68.38 205 LEU A CA 1
ATOM 1597 C C . LEU A 1 205 ? -28.919 -6.310 9.109 1.00 68.38 205 LEU A C 1
ATOM 1599 O O . LEU A 1 205 ? -29.722 -6.691 8.264 1.00 68.38 205 LEU A O 1
ATOM 1603 N N . TRP A 1 206 ? -29.287 -5.958 10.346 1.00 64.81 206 TRP A N 1
ATOM 1604 C CA . TRP A 1 206 ? -30.635 -6.201 10.880 1.00 64.81 206 TRP A CA 1
ATOM 1605 C C . TRP A 1 206 ? -31.404 -4.938 11.308 1.00 64.81 206 TRP A C 1
ATOM 1607 O O . TRP A 1 206 ? -32.536 -5.036 11.785 1.00 64.81 206 TRP A O 1
ATOM 1617 N N . THR A 1 207 ? -30.858 -3.734 11.095 1.00 57.53 207 THR A N 1
ATOM 1618 C CA . THR A 1 207 ? -31.549 -2.449 11.348 1.00 57.53 207 THR A CA 1
ATOM 1619 C C . THR A 1 207 ? -32.483 -2.012 10.205 1.00 57.53 207 THR A C 1
ATOM 1621 O O . THR A 1 207 ? -32.513 -0.848 9.820 1.00 57.53 207 THR A O 1
ATOM 1624 N N . GLU A 1 208 ? -33.319 -2.922 9.694 1.00 51.00 208 GLU A N 1
ATOM 1625 C CA . GLU A 1 208 ? -34.491 -2.560 8.867 1.00 51.00 208 GLU A CA 1
ATOM 1626 C C . GLU A 1 208 ? -35.793 -2.421 9.691 1.00 51.00 208 GLU A C 1
ATOM 1628 O O . GLU A 1 208 ? -36.824 -2.003 9.171 1.00 51.00 208 GLU A O 1
ATOM 1633 N N . GLY A 1 209 ? -35.778 -2.722 10.997 1.00 48.62 209 GLY A N 1
ATOM 1634 C CA . GLY A 1 209 ? -37.010 -2.867 11.790 1.00 48.62 209 GLY A CA 1
ATOM 1635 C C . GLY A 1 209 ? -37.589 -1.616 12.471 1.00 48.62 209 GLY A C 1
ATOM 1636 O O . GLY A 1 209 ? -38.773 -1.627 12.814 1.00 48.62 209 GLY A O 1
ATOM 1637 N N . GLU A 1 210 ? -36.804 -0.557 12.701 1.00 50.69 210 GLU A N 1
ATOM 1638 C CA . GLU A 1 210 ? -37.252 0.590 13.522 1.00 50.69 210 GLU A CA 1
ATOM 1639 C C . GLU A 1 210 ? -37.496 1.882 12.732 1.00 50.69 210 GLU A C 1
ATOM 1641 O O . GLU A 1 210 ? -38.342 2.685 13.124 1.00 50.69 210 GLU A O 1
ATOM 1646 N N . ALA A 1 211 ? -36.865 2.062 11.567 1.00 49.00 211 ALA A N 1
ATOM 1647 C CA . ALA A 1 211 ? -37.063 3.260 10.743 1.00 49.00 211 ALA A CA 1
ATOM 1648 C C . ALA A 1 211 ? -38.464 3.337 10.096 1.00 49.00 211 ALA A C 1
ATOM 1650 O O . ALA A 1 211 ? -38.939 4.426 9.786 1.00 49.00 211 ALA A O 1
ATOM 1651 N N . LEU A 1 212 ? -39.155 2.202 9.940 1.00 50.06 212 LEU A N 1
ATOM 1652 C CA . LEU A 1 212 ? -40.510 2.127 9.373 1.00 50.06 212 LEU A CA 1
ATOM 1653 C C . LEU A 1 212 ? -41.631 2.172 10.428 1.00 50.06 212 LEU A C 1
ATOM 1655 O O . LEU A 1 212 ? -42.803 2.178 10.066 1.00 50.06 212 LEU A O 1
ATOM 1659 N N . LYS A 1 213 ? -41.301 2.217 11.728 1.00 50.47 213 LYS A N 1
ATOM 1660 C CA . LYS A 1 213 ? -42.294 2.242 12.823 1.00 50.47 213 LYS A CA 1
ATOM 1661 C C . LYS A 1 213 ? -42.541 3.632 13.422 1.00 50.47 213 LYS A C 1
ATOM 1663 O O . LYS A 1 213 ? -43.415 3.770 14.266 1.00 50.47 213 LYS A O 1
ATOM 1668 N N . GLY A 1 214 ? -41.807 4.657 12.982 1.00 47.91 214 GLY A N 1
ATOM 1669 C CA . GLY A 1 214 ? -41.950 6.043 13.455 1.00 47.91 214 GLY A CA 1
ATOM 1670 C C . GLY A 1 214 ? -42.891 6.932 12.631 1.00 47.91 214 GLY A C 1
ATOM 1671 O O . GLY A 1 214 ? -42.884 8.143 12.817 1.00 47.91 214 GLY A O 1
ATOM 1672 N N . THR A 1 215 ? -43.650 6.364 11.689 1.00 49.97 215 THR A N 1
ATOM 1673 C CA . THR A 1 215 ? -44.602 7.090 10.819 1.00 49.97 215 THR A CA 1
ATOM 1674 C C . THR A 1 215 ? -45.982 6.421 10.781 1.00 49.97 215 THR A C 1
ATOM 1676 O O . THR A 1 215 ? -46.581 6.270 9.717 1.00 49.97 215 THR A O 1
ATOM 1679 N N . GLN A 1 216 ? -46.495 6.021 11.948 1.00 40.62 216 GLN A N 1
ATOM 1680 C CA . GLN A 1 216 ? -47.921 5.732 12.145 1.00 40.62 216 GLN A CA 1
ATOM 1681 C C . GLN A 1 216 ? -48.484 6.588 13.272 1.00 40.62 216 GLN A C 1
ATOM 1683 O O . GLN A 1 216 ? -47.782 6.723 14.299 1.00 40.62 216 GLN A O 1
#

Mean predicted aligned error: 6.66 Å

pLDDT: mean 86.14, std 13.46, range [40.62, 98.44]

Solvent-accessible surface area (backbone atoms only — not comparable to full-atom values): 11770 Å² total; per-residue (Å²): 134,60,72,68,58,53,54,51,51,34,51,49,42,30,51,51,11,54,56,40,29,71,73,37,55,75,38,27,58,55,11,53,49,30,36,51,51,26,52,49,53,51,55,52,49,55,58,60,45,66,77,62,78,73,78,58,60,67,59,57,50,52,53,57,50,54,52,48,54,54,50,50,51,51,45,51,51,34,45,76,72,67,71,46,68,68,64,57,55,52,51,51,52,55,53,51,52,56,54,47,54,54,49,52,52,38,47,75,71,71,32,44,84,65,63,93,69,18,70,56,78,49,72,67,46,38,48,59,62,65,28,69,64,46,51,46,54,44,54,48,23,45,48,50,13,56,50,26,35,47,50,22,51,27,37,73,76,36,67,90,72,50,87,59,94,62,69,49,65,57,32,38,50,54,7,50,53,27,40,51,52,34,49,52,52,48,47,59,41,46,54,51,52,53,64,60,31,45,70,57,50,50,50,72,75,58,69,74,72,63,83,76,64,79,80,122

Radius of gyration: 19.76 Å; Cα contacts (8 Å, |Δi|>4): 190; chains: 1; bounding box: 73×37×44 Å

Foldseek 3Di:
DDLVVLLVVLLVLLVVLLVQLPPALVSVVVSLVSNVVSVVSVVVVVVVVVVVPDDDQVSVLVSLVSNVVSVVSVVVVCVVVVLEDPVLSVLVVVLSVVLSLLSVLCVVVVAHCDDDRHLADDPVLCCLAVDPVNVVLLVVLQSLQSVLSSQLSNCVVVVVPPPPPDDSVVSSVSNHVSSVVNSVSSVVNSVNSCVSSVVSVCCSVPPPPPVVVPPD

Secondary structure (DSSP, 8-state):
--HHHHHHHHHHHHHHHHHHHTT-HHHHHHHHHHHHHHHHHHHHHHHHHHTT----HHHHHHHHHHHHHHHHHHHHHHHHTT-S-THHHHHHHHHHHHHHHHHHHHHHTT--SSSTTSS--SHHHIIIII-HHHHHHHHHHHHHHHHHHHHHHHHHH-GGG-SS-S-THHHHHHHHHHHHHHHHHHHHHHHHHHHHTHHHHHHHHHTTSSTTSS--

Sequence (216 aa):
MTATKLIAIRTVIALAGACVYLISPAYALLGILLLAFSTLIDWFDGIFAEQKGHTKPFGGFLDISADQCIEYVFWGIFIHLGLVPLWIPMFIVVRNTFINLLRVSAIRLGMPMFGSGSMIRSPVGRWIVGSRWSRGTMVLSKGIGFIAITLFYYFSHHPGDAWFGGDPAILLNVGVWSLVGLALIHLVRGSLIVWESRPLLADFLWTEGEALKGTQ